Protein AF-A0A147DLH9-F1 (afdb_monomer)

pLDDT: mean 80.63, std 19.28, range [31.69, 98.19]

Secondary structure (DSSP, 8-state):
---------------------------------------PPP----SS----TTS-SS-SSPPP---GGGTT---TTS-SSTTPPP---SS---GGGSPPPPP--PPPPSSS-PSSEEETTEEE---S--TT-----------TTTTT-B-TTSPBP-TTS-EE--SSSPSSEEEEEE-TTT--EEEEEE--

InterPro domains:
  IPR009009 RlpA-like protein, double-psi beta-barrel domain [PF03330] (135-192)
  IPR036908 RlpA-like domain superfamily [G3DSA:2.40.40.10] (134-192)

Sequence (192 aa):
MNSIAGPKWLIPMALMLSLAACSSAPKKTAGSTGSGAIKGVKVEGKGPAYVATGCPSTSPYAPAKEDPSTRGDYTAGGLYKPGVKDTTPDDVPNVACIPEPLVTNEPRSAVGNRSPYEVLGKRYVVMDNPGDYVERGTASYYGNKFHGRLTSNKEVYDMYAFTAAHKTLPLPSFALVTNTDTGQSVVVRVND

Mean predicted aligned error: 12.07 Å

Organism: NCBI:txid465820

Solvent-accessible surface area (backbone atoms only — not comparable to full-atom values): 12733 Å² total; per-residue (Å²): 133,81,89,83,89,80,86,84,83,82,77,84,80,78,81,80,80,77,80,78,78,79,78,78,71,82,76,76,74,84,73,76,87,73,87,60,88,75,80,65,78,76,81,72,61,81,63,76,47,56,53,42,91,93,42,61,94,53,54,87,62,79,79,56,56,71,48,73,87,63,63,78,56,57,50,91,50,54,65,68,51,73,93,63,79,70,41,74,64,95,66,84,74,70,64,58,33,34,44,28,58,67,52,70,94,64,74,71,50,97,51,43,87,54,68,68,41,65,45,76,92,44,77,39,63,47,46,91,75,62,81,83,66,67,87,86,80,90,84,88,84,79,35,58,73,50,50,16,29,69,36,52,52,62,48,58,34,35,80,82,47,46,61,41,73,48,87,34,63,46,41,57,39,71,45,74,47,65,44,86,90,78,69,50,68,49,49,27,38,28,44,56

Structure (mmCIF, N/CA/C/O backbone):
data_AF-A0A147DLH9-F1
#
_entry.id   AF-A0A147DLH9-F1
#
loop_
_atom_site.group_PDB
_atom_site.id
_atom_site.type_symbol
_atom_site.label_atom_id
_atom_site.label_alt_id
_atom_site.label_comp_id
_atom_site.label_asym_id
_atom_site.label_entity_id
_atom_site.label_seq_id
_atom_site.pdbx_PDB_ins_code
_atom_site.Cartn_x
_atom_site.Cartn_y
_atom_site.Cartn_z
_atom_site.occupancy
_atom_site.B_iso_or_equiv
_atom_site.auth_seq_id
_atom_site.auth_comp_id
_atom_site.auth_asym_id
_atom_site.auth_atom_id
_atom_site.pdbx_PDB_model_num
ATOM 1 N N . MET A 1 1 ? -11.676 -93.368 9.302 1.00 38.97 1 MET A N 1
ATOM 2 C CA . MET A 1 1 ? -10.260 -93.160 9.667 1.00 38.97 1 MET A CA 1
ATOM 3 C C . MET A 1 1 ? -9.853 -91.787 9.155 1.00 38.97 1 MET A C 1
ATOM 5 O O . MET A 1 1 ? -10.005 -91.559 7.968 1.00 38.97 1 MET A O 1
ATOM 9 N N . ASN A 1 2 ? -9.465 -90.910 10.088 1.00 38.78 2 ASN A N 1
ATO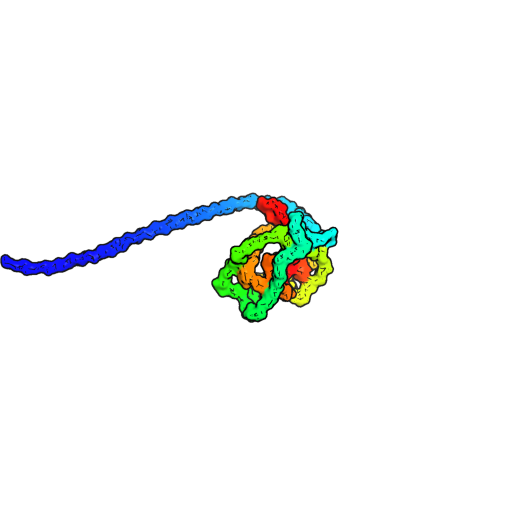M 10 C CA . ASN A 1 2 ? -8.633 -89.695 9.989 1.00 38.78 2 ASN A CA 1
ATOM 11 C C . ASN A 1 2 ? -8.949 -88.719 8.830 1.00 38.78 2 ASN A C 1
ATOM 13 O O . ASN A 1 2 ? -8.707 -89.022 7.674 1.00 38.78 2 ASN A O 1
ATOM 17 N N . SER A 1 3 ? -9.601 -87.574 9.066 1.00 46.88 3 SER A N 1
ATOM 18 C CA . SER A 1 3 ? -9.061 -86.345 9.688 1.00 46.88 3 SER A CA 1
ATOM 19 C C . SER A 1 3 ? -7.810 -85.822 8.976 1.00 46.88 3 SER A C 1
ATOM 21 O O . SER A 1 3 ? -6.798 -86.510 8.996 1.00 46.88 3 SER A O 1
ATOM 23 N N . ILE A 1 4 ? -7.894 -84.622 8.382 1.00 51.44 4 ILE A N 1
ATOM 24 C CA . ILE A 1 4 ? -6.939 -83.503 8.523 1.00 51.44 4 ILE A CA 1
ATOM 25 C C . ILE A 1 4 ? -7.537 -82.259 7.841 1.00 51.44 4 ILE A C 1
ATOM 27 O O . ILE A 1 4 ? -7.990 -82.286 6.699 1.00 51.44 4 ILE A O 1
ATOM 31 N N . ALA A 1 5 ? -7.561 -81.179 8.617 1.00 51.38 5 ALA A N 1
ATOM 32 C CA . ALA A 1 5 ? -8.048 -79.851 8.291 1.00 51.38 5 ALA A CA 1
ATOM 33 C C . ALA A 1 5 ? -7.048 -79.043 7.444 1.00 51.38 5 ALA A C 1
ATOM 35 O O . ALA A 1 5 ? -5.838 -79.226 7.558 1.00 51.38 5 ALA A O 1
ATOM 36 N N . GLY A 1 6 ? -7.565 -78.085 6.667 1.00 44.81 6 GLY A N 1
ATOM 37 C CA . GLY A 1 6 ? -6.804 -77.003 6.037 1.00 44.81 6 GLY A CA 1
ATOM 38 C C . GLY A 1 6 ? -7.435 -75.637 6.372 1.00 44.81 6 GLY A C 1
ATOM 39 O O . GLY A 1 6 ? -8.665 -75.542 6.402 1.00 44.81 6 GLY A O 1
ATOM 40 N N . PRO A 1 7 ? -6.640 -74.597 6.684 1.00 54.75 7 PRO A N 1
ATOM 41 C CA . PRO A 1 7 ? -7.108 -73.373 7.340 1.00 54.75 7 PRO A CA 1
ATOM 42 C C . PRO A 1 7 ? -7.846 -72.401 6.407 1.00 54.75 7 PRO A C 1
ATOM 44 O O . PRO A 1 7 ? -7.412 -72.116 5.293 1.00 54.75 7 PRO A O 1
ATOM 47 N N . LYS A 1 8 ? -8.954 -71.839 6.908 1.00 49.47 8 LYS A N 1
ATOM 48 C CA . LYS A 1 8 ? -9.704 -70.743 6.281 1.00 49.47 8 LYS A CA 1
ATOM 49 C C . LYS A 1 8 ? -8.950 -69.426 6.475 1.00 49.47 8 LYS A C 1
ATOM 51 O O . LYS A 1 8 ? -8.777 -68.968 7.601 1.00 49.47 8 LYS A O 1
ATOM 56 N N . TRP A 1 9 ? -8.525 -68.824 5.372 1.00 45.09 9 TRP A N 1
ATOM 57 C CA . TRP A 1 9 ? -7.923 -67.496 5.335 1.00 45.09 9 TRP A CA 1
ATOM 58 C C . TRP A 1 9 ? -9.023 -66.443 5.550 1.00 45.09 9 TRP A C 1
ATOM 60 O O . TRP A 1 9 ? -9.942 -66.323 4.741 1.00 45.09 9 TRP A O 1
ATOM 70 N N . LEU A 1 10 ? -8.969 -65.722 6.670 1.00 49.12 10 LEU A N 1
ATOM 71 C CA . LEU A 1 10 ? -9.816 -64.560 6.934 1.00 49.12 10 LEU A CA 1
ATOM 72 C C . LEU A 1 10 ? -9.158 -63.335 6.293 1.00 49.12 10 LEU A C 1
ATOM 74 O O . LEU A 1 10 ? -8.106 -62.888 6.741 1.00 49.12 10 LEU A O 1
ATOM 78 N N . ILE A 1 11 ? -9.781 -62.800 5.245 1.00 53.41 11 ILE A N 1
ATOM 79 C CA . ILE A 1 11 ? -9.445 -61.494 4.670 1.00 53.41 11 ILE A CA 1
ATOM 80 C C . ILE A 1 11 ? -10.207 -60.439 5.488 1.00 53.41 11 ILE A C 1
ATOM 82 O O . ILE A 1 11 ? -11.440 -60.461 5.469 1.00 53.41 11 ILE A O 1
ATOM 86 N N . PRO A 1 12 ? -9.547 -59.509 6.201 1.00 47.75 12 PRO A N 1
ATOM 87 C CA . PRO A 1 12 ? -10.244 -58.370 6.774 1.00 47.75 12 PRO A CA 1
ATOM 88 C C . PRO A 1 12 ? -10.531 -57.375 5.645 1.00 47.75 12 PRO A C 1
ATOM 90 O O . PRO A 1 12 ? -9.639 -56.688 5.150 1.00 47.75 12 PRO A O 1
ATOM 93 N N . MET A 1 13 ? -11.788 -57.318 5.207 1.00 53.62 13 MET A N 1
ATOM 94 C CA . MET A 1 13 ? -12.261 -56.275 4.305 1.00 53.62 13 MET A CA 1
ATOM 95 C C . MET A 1 13 ? -12.296 -54.961 5.092 1.00 53.62 13 MET A C 1
ATOM 97 O O . MET A 1 13 ? -13.158 -54.746 5.943 1.00 53.62 13 MET A O 1
ATOM 101 N N . ALA A 1 14 ? -11.296 -54.115 4.851 1.00 52.53 14 ALA A N 1
ATOM 102 C CA . ALA A 1 14 ? -11.203 -52.779 5.409 1.00 52.53 14 ALA A CA 1
ATOM 103 C C . ALA A 1 14 ? -12.430 -51.957 4.989 1.00 52.53 14 ALA A C 1
ATOM 105 O O . ALA A 1 14 ? -12.668 -51.712 3.805 1.00 52.53 14 ALA A O 1
ATOM 106 N N . LEU A 1 15 ? -13.213 -51.546 5.983 1.00 50.44 15 LEU A N 1
ATOM 107 C CA . LEU A 1 15 ? -14.334 -50.630 5.847 1.00 50.44 15 LEU A CA 1
ATOM 108 C C . LEU A 1 15 ? -13.772 -49.240 5.500 1.00 50.44 15 LEU A C 1
ATOM 110 O O . LEU A 1 15 ? -13.381 -48.476 6.380 1.00 50.44 15 LEU A O 1
ATOM 114 N N . MET A 1 16 ? -13.682 -48.925 4.207 1.00 49.16 16 MET A N 1
ATOM 115 C CA . MET A 1 16 ? -13.403 -47.570 3.728 1.00 49.16 16 MET A CA 1
ATOM 116 C C . MET A 1 16 ? -14.597 -46.670 4.071 1.00 49.16 16 MET A C 1
ATOM 118 O O . MET A 1 16 ? -15.550 -46.561 3.302 1.00 49.16 16 MET A O 1
ATOM 122 N N . LEU A 1 17 ? -14.555 -46.029 5.244 1.00 53.16 17 LEU A N 1
ATOM 123 C CA . LEU A 1 17 ? -15.405 -44.881 5.552 1.00 53.16 17 LEU A CA 1
ATOM 124 C C . LEU A 1 17 ? -14.945 -43.703 4.681 1.00 53.16 17 LEU A C 1
ATOM 126 O O . LEU A 1 17 ? -14.041 -42.949 5.038 1.00 53.16 17 LEU A O 1
ATOM 130 N N . SER A 1 18 ? -15.570 -43.538 3.519 1.00 50.56 18 SER A N 1
ATOM 131 C CA . SER A 1 18 ? -15.474 -42.305 2.747 1.00 50.56 18 SER A CA 1
ATOM 132 C C . SER A 1 18 ? -16.259 -41.206 3.470 1.00 50.56 18 SER A C 1
ATOM 134 O O . SER A 1 18 ? -17.470 -41.071 3.282 1.00 50.56 18 SER A O 1
ATOM 136 N N . LEU A 1 19 ? -15.585 -40.413 4.308 1.00 51.91 19 LEU A N 1
ATOM 137 C CA . LEU A 1 19 ? -16.116 -39.122 4.747 1.00 51.91 19 LEU A CA 1
ATOM 138 C C . LEU A 1 19 ? -16.118 -38.174 3.539 1.00 51.91 19 LEU A C 1
ATOM 140 O O . LEU A 1 19 ? -15.119 -37.528 3.229 1.00 51.91 19 LEU A O 1
ATOM 144 N N . ALA A 1 20 ? -17.254 -38.092 2.850 1.00 50.09 20 ALA A N 1
ATOM 145 C CA . ALA A 1 20 ? -17.538 -36.996 1.937 1.00 50.09 20 ALA A CA 1
ATOM 146 C C . ALA A 1 20 ? -17.767 -35.725 2.772 1.00 50.09 20 ALA A C 1
ATOM 148 O O . ALA A 1 20 ? -18.870 -35.453 3.241 1.00 50.09 20 ALA A O 1
ATOM 149 N N . ALA A 1 21 ? -16.702 -34.957 2.998 1.00 42.88 21 ALA A N 1
ATOM 150 C CA . ALA A 1 21 ? -16.804 -33.614 3.545 1.00 42.88 21 ALA A CA 1
ATOM 151 C C . ALA A 1 21 ? -17.386 -32.686 2.467 1.00 42.88 21 ALA A C 1
ATOM 153 O O . ALA A 1 21 ? -16.669 -32.150 1.624 1.00 42.88 21 ALA A O 1
ATOM 154 N N . CYS A 1 22 ? -18.705 -32.494 2.477 1.00 44.69 22 CYS A N 1
ATOM 155 C CA . CYS A 1 22 ? -19.343 -31.413 1.735 1.00 44.69 22 CYS A CA 1
ATOM 156 C C . CYS A 1 22 ? -19.069 -30.084 2.455 1.00 44.69 22 CYS A C 1
ATOM 158 O O . CYS A 1 22 ? -19.909 -29.588 3.202 1.00 44.69 22 CYS A O 1
ATOM 160 N N . SER A 1 23 ? -17.895 -29.483 2.241 1.00 44.81 23 SER A N 1
ATOM 161 C CA . SER A 1 23 ? -17.691 -28.067 2.559 1.00 44.81 23 SER A CA 1
ATOM 162 C C . SER A 1 23 ? -18.338 -27.220 1.459 1.00 44.81 23 SER A C 1
ATOM 164 O O . SER A 1 23 ? -17.681 -26.775 0.515 1.00 44.81 23 SER A O 1
ATOM 166 N N . SER A 1 24 ? -19.649 -27.018 1.543 1.00 52.31 24 SER A N 1
ATOM 167 C CA . SER A 1 24 ? -20.343 -26.053 0.691 1.00 52.31 24 SER A CA 1
ATOM 168 C C . SER A 1 24 ? -20.036 -24.644 1.193 1.00 52.31 24 SER A C 1
ATOM 170 O O . SER A 1 24 ? -20.796 -24.070 1.968 1.00 52.31 24 SER A O 1
ATOM 172 N N . ALA A 1 25 ? -18.904 -24.078 0.772 1.00 54.81 25 ALA A N 1
ATOM 173 C CA . ALA A 1 25 ? -18.719 -22.634 0.839 1.00 54.81 25 ALA A CA 1
ATOM 174 C C . ALA A 1 25 ? -19.765 -21.987 -0.090 1.00 54.81 25 ALA A C 1
ATOM 176 O O . ALA A 1 25 ? -19.870 -22.403 -1.251 1.00 54.81 25 ALA A O 1
ATOM 177 N N . PRO A 1 26 ? -20.557 -21.002 0.367 1.00 45.47 26 PRO A N 1
ATOM 178 C CA . PRO A 1 26 ? -21.479 -20.311 -0.518 1.00 45.47 26 PRO A CA 1
ATOM 179 C C . PRO A 1 26 ? -20.666 -19.614 -1.612 1.00 45.47 26 PRO A C 1
ATOM 181 O O . PRO A 1 26 ? -19.834 -18.747 -1.336 1.00 45.47 26 PRO A O 1
ATOM 184 N N . LYS A 1 27 ? -20.882 -20.004 -2.874 1.00 42.84 27 LYS A N 1
ATOM 185 C CA . LYS A 1 27 ? -20.373 -19.243 -4.019 1.00 42.84 27 LYS A CA 1
ATOM 186 C C . LYS A 1 27 ? -20.977 -17.845 -3.930 1.00 42.84 27 LYS A C 1
ATOM 188 O O . LYS A 1 27 ? -22.193 -17.706 -4.049 1.00 42.84 27 LYS A O 1
ATOM 193 N N . LYS A 1 28 ? -20.130 -16.827 -3.734 1.00 41.75 28 LYS A N 1
ATOM 194 C CA . LYS A 1 28 ? -20.506 -15.417 -3.890 1.00 41.75 28 LYS A CA 1
ATOM 195 C C . LYS A 1 28 ? -21.131 -15.300 -5.282 1.00 41.75 28 LYS A C 1
ATOM 197 O O . LYS A 1 28 ? -20.452 -15.530 -6.283 1.00 41.75 28 LYS A O 1
ATOM 202 N N . THR A 1 29 ? -22.440 -15.062 -5.344 1.00 36.16 29 THR A N 1
ATOM 203 C CA . THR A 1 29 ? -23.139 -14.768 -6.595 1.00 36.16 29 THR A CA 1
ATOM 204 C C . THR A 1 29 ? -22.386 -13.635 -7.264 1.00 36.16 29 THR A C 1
ATOM 206 O O . THR A 1 29 ? -22.164 -12.599 -6.638 1.00 36.16 29 THR A O 1
ATOM 209 N N . ALA A 1 30 ? -21.937 -13.866 -8.498 1.00 44.22 30 ALA A N 1
ATOM 210 C CA . ALA A 1 30 ? -21.295 -12.852 -9.315 1.00 44.22 30 ALA A CA 1
ATOM 211 C C . ALA A 1 30 ? -22.261 -11.667 -9.432 1.00 44.22 30 ALA A C 1
ATOM 213 O O . ALA A 1 30 ? -23.244 -11.716 -10.169 1.00 44.22 30 ALA A O 1
ATOM 214 N N . GLY A 1 31 ? -22.023 -10.642 -8.617 1.00 35.31 31 GLY A N 1
ATOM 215 C CA . GLY A 1 31 ? -22.762 -9.398 -8.662 1.00 35.31 31 GLY A CA 1
ATOM 216 C C . GLY A 1 31 ? -22.526 -8.758 -10.019 1.00 35.31 31 GLY A C 1
ATOM 217 O O . GLY A 1 31 ? -21.380 -8.527 -10.399 1.00 35.31 31 GLY A O 1
ATOM 218 N N . SER A 1 32 ? -23.631 -8.552 -10.733 1.00 31.69 32 SER A N 1
ATOM 219 C CA . SER A 1 32 ? -23.820 -7.691 -11.899 1.00 31.69 32 SER A CA 1
ATOM 220 C C . SER A 1 32 ? -22.592 -6.863 -12.287 1.00 31.69 32 SER A C 1
ATOM 222 O O . SER A 1 32 ? -22.186 -5.936 -11.580 1.00 31.69 32 SER A O 1
ATOM 224 N N . THR A 1 33 ? -22.034 -7.174 -13.457 1.00 36.44 33 THR A N 1
ATOM 225 C CA . THR A 1 33 ? -21.086 -6.331 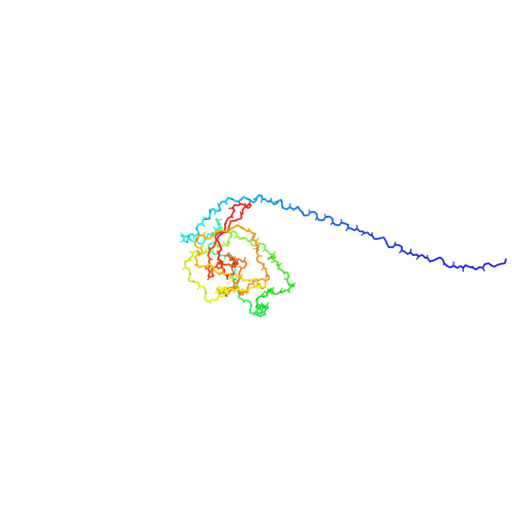-14.187 1.00 36.44 33 THR A CA 1
ATOM 226 C C . THR A 1 33 ? -21.811 -5.060 -14.638 1.00 36.44 33 THR A C 1
ATOM 228 O O . THR A 1 33 ? -2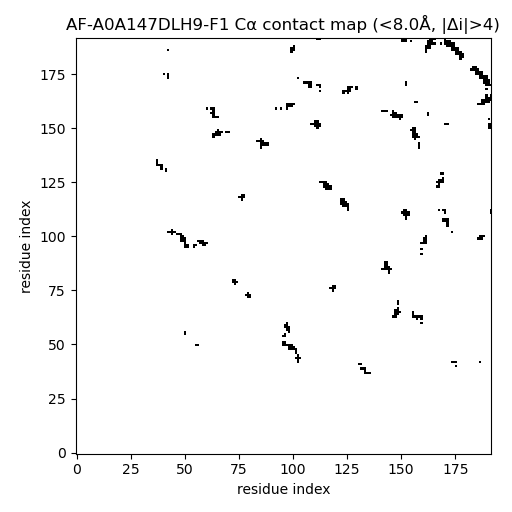2.165 -4.886 -15.801 1.00 36.44 33 THR A O 1
ATOM 231 N N . GLY A 1 34 ? -22.083 -4.165 -13.691 1.00 36.31 34 GLY A N 1
ATOM 232 C CA . GLY A 1 34 ? -22.578 -2.829 -13.964 1.00 36.31 34 GLY A CA 1
ATOM 233 C C . GLY A 1 34 ? -21.471 -2.025 -14.631 1.00 36.31 34 GLY A C 1
ATOM 234 O O . GLY A 1 34 ? -20.659 -1.404 -13.945 1.00 36.31 34 GLY A O 1
ATOM 235 N N . SER A 1 35 ? -21.456 -2.040 -15.964 1.00 40.19 35 SER A N 1
ATOM 236 C CA . SER A 1 35 ? -20.697 -1.137 -16.836 1.00 40.19 35 SER A CA 1
ATOM 237 C C . SER A 1 35 ? -21.280 0.286 -16.781 1.00 40.19 35 SER A C 1
ATOM 239 O O . SER A 1 35 ? -21.622 0.880 -17.800 1.00 40.19 35 SER A O 1
ATOM 241 N N . GLY A 1 36 ? -21.462 0.824 -15.575 1.00 46.16 36 GLY A N 1
ATOM 242 C CA . GLY A 1 36 ? -21.688 2.248 -15.362 1.00 46.16 36 GLY A CA 1
ATOM 243 C C . GLY A 1 36 ? -20.333 2.933 -15.254 1.00 46.16 36 GLY A C 1
ATOM 244 O O . GLY A 1 36 ? -19.445 2.411 -14.581 1.00 46.16 36 GLY A O 1
ATOM 245 N N . ALA A 1 37 ? -20.160 4.078 -15.916 1.00 51.59 37 ALA A N 1
ATOM 246 C CA . ALA A 1 37 ? -18.962 4.895 -15.763 1.00 51.59 37 ALA A CA 1
ATOM 247 C C . ALA A 1 37 ? -18.712 5.154 -14.268 1.00 51.59 37 ALA A C 1
ATOM 249 O O . ALA A 1 37 ? -19.526 5.790 -13.595 1.00 51.59 37 ALA A O 1
ATOM 250 N N . ILE A 1 38 ? -17.613 4.622 -13.732 1.00 60.28 38 ILE A N 1
ATOM 251 C CA . ILE A 1 38 ? -17.240 4.848 -12.339 1.00 60.28 38 ILE A CA 1
ATOM 252 C C . ILE A 1 38 ? -16.647 6.251 -12.283 1.00 60.28 38 ILE A C 1
ATOM 254 O O . ILE A 1 38 ? -15.522 6.473 -12.722 1.00 60.28 38 ILE A O 1
ATOM 258 N N . LYS A 1 39 ? -17.417 7.219 -11.780 1.00 63.41 39 LYS A N 1
ATOM 259 C CA . LYS A 1 39 ? -16.854 8.516 -11.400 1.00 63.41 39 LYS A CA 1
ATOM 260 C C . LYS A 1 39 ? -16.054 8.319 -10.119 1.00 63.41 39 LYS A C 1
ATOM 262 O O . LYS A 1 39 ? -16.635 8.070 -9.066 1.00 63.41 39 LYS A O 1
ATOM 267 N N . GLY A 1 40 ? -14.734 8.399 -10.228 1.00 62.47 40 GLY A N 1
ATOM 268 C CA . GLY A 1 40 ? -13.852 8.441 -9.069 1.00 62.47 40 GLY A CA 1
ATOM 269 C C . GLY A 1 40 ? -13.977 9.765 -8.327 1.00 62.47 40 GLY A C 1
ATOM 270 O O . GLY A 1 40 ? -14.343 10.791 -8.904 1.00 62.47 40 GLY A O 1
ATOM 271 N N . VAL A 1 41 ? -13.661 9.734 -7.037 1.00 70.12 41 VAL A N 1
ATOM 272 C CA . VAL A 1 41 ? -13.434 10.939 -6.241 1.00 70.12 41 VAL A CA 1
ATOM 273 C C . VAL A 1 41 ? -11.942 11.227 -6.290 1.00 70.12 41 VAL A C 1
ATOM 275 O O . VAL A 1 41 ? -11.133 10.353 -5.979 1.00 70.12 41 VAL A O 1
ATOM 278 N N . LYS A 1 42 ? -11.571 12.446 -6.685 1.00 70.12 42 LYS A N 1
ATOM 279 C CA . LYS A 1 42 ? -10.175 12.872 -6.627 1.00 70.12 42 LYS A CA 1
ATOM 280 C C . LYS A 1 42 ? -9.755 12.968 -5.165 1.00 70.12 42 LYS A C 1
ATOM 282 O O . LYS A 1 42 ? -10.394 13.664 -4.379 1.00 70.12 42 LYS A O 1
ATOM 287 N N . VAL A 1 43 ? -8.677 12.279 -4.812 1.00 68.38 43 VAL A N 1
ATOM 288 C CA . VAL A 1 43 ? -8.100 12.363 -3.471 1.00 68.38 43 VAL A CA 1
ATOM 289 C C . VAL A 1 43 ? -7.366 13.697 -3.355 1.00 68.38 43 VAL A C 1
ATOM 291 O O . VAL A 1 43 ? -6.271 13.860 -3.889 1.00 68.38 43 VAL A O 1
ATOM 294 N N . GLU A 1 44 ? -7.990 14.686 -2.717 1.00 66.81 44 GLU A N 1
ATOM 295 C CA . GLU A 1 44 ? -7.361 15.981 -2.444 1.00 66.81 44 GLU A CA 1
ATOM 296 C C . GLU A 1 44 ? -6.779 16.006 -1.027 1.00 66.81 44 GLU A C 1
ATOM 298 O O . GLU A 1 44 ? -7.481 15.770 -0.045 1.00 66.81 44 GLU A O 1
ATOM 303 N N . GLY A 1 45 ? -5.496 16.347 -0.906 1.00 57.28 45 GLY A N 1
ATOM 304 C CA . GLY A 1 45 ? -4.857 16.591 0.385 1.00 57.28 45 GLY A CA 1
ATOM 305 C C . GLY A 1 45 ? -5.247 17.949 0.947 1.00 57.28 45 GLY A C 1
ATOM 306 O O . GLY A 1 45 ? -4.620 18.954 0.621 1.00 57.28 45 GLY A O 1
ATOM 307 N N . LYS A 1 46 ? -6.303 18.003 1.764 1.00 44.62 46 LYS A N 1
ATOM 308 C CA . LYS A 1 46 ? -6.722 19.237 2.459 1.00 44.62 46 LYS A CA 1
ATOM 309 C C . LYS A 1 46 ? -7.085 19.032 3.933 1.00 44.62 46 LYS A C 1
ATOM 311 O O . LYS A 1 46 ? -7.831 19.831 4.491 1.00 44.62 46 LYS A O 1
ATOM 316 N N . GLY A 1 47 ? -6.564 17.996 4.587 1.00 51.12 47 GLY A N 1
ATOM 317 C CA . GLY A 1 47 ? -6.842 17.769 6.005 1.00 51.12 47 GLY A CA 1
ATOM 318 C C . GLY A 1 47 ? -5.871 16.800 6.673 1.00 51.12 47 GLY A C 1
ATOM 319 O O . GLY A 1 47 ? -5.155 16.089 5.968 1.00 51.12 47 GLY A O 1
ATOM 320 N N . PRO A 1 48 ? -5.817 16.793 8.019 1.00 52.47 48 PRO A N 1
ATOM 321 C CA . PRO A 1 48 ? -5.024 15.824 8.765 1.00 52.47 48 PRO A CA 1
ATOM 322 C C . PRO A 1 48 ? -5.464 14.396 8.424 1.00 52.47 48 PRO A C 1
ATOM 324 O O . PRO A 1 48 ? -6.614 14.177 8.045 1.00 52.47 48 PRO A O 1
ATOM 327 N N . ALA A 1 49 ? -4.538 13.450 8.587 1.00 66.94 49 ALA A N 1
ATOM 328 C CA . ALA A 1 49 ? -4.801 12.015 8.609 1.00 66.94 49 ALA A CA 1
ATOM 329 C C . ALA A 1 49 ? -6.158 11.708 9.267 1.00 66.94 49 ALA A C 1
ATOM 331 O O . ALA A 1 49 ? -6.353 12.031 10.443 1.00 66.94 49 ALA A O 1
ATOM 332 N N . TYR A 1 50 ? -7.105 11.138 8.517 1.00 81.38 50 TYR A N 1
ATOM 333 C CA . TYR A 1 50 ? -8.383 10.739 9.097 1.00 81.38 50 TYR A CA 1
ATOM 334 C C . TYR A 1 50 ? -8.147 9.626 10.122 1.00 81.38 50 TYR A C 1
ATOM 336 O O . TYR A 1 50 ? -7.402 8.682 9.872 1.00 81.38 50 TYR A O 1
ATOM 344 N N . VAL A 1 51 ? -8.792 9.745 11.279 1.00 83.25 51 VAL A N 1
ATOM 345 C CA . VAL A 1 51 ? -8.869 8.699 12.300 1.00 83.25 51 VAL A CA 1
ATOM 346 C C . VAL A 1 51 ? -10.276 8.726 12.899 1.00 83.25 51 VAL A C 1
ATOM 348 O O . VAL A 1 51 ? -10.912 9.787 12.947 1.00 83.25 51 VAL A O 1
ATOM 351 N N . ALA A 1 52 ? -10.796 7.576 13.333 1.00 83.6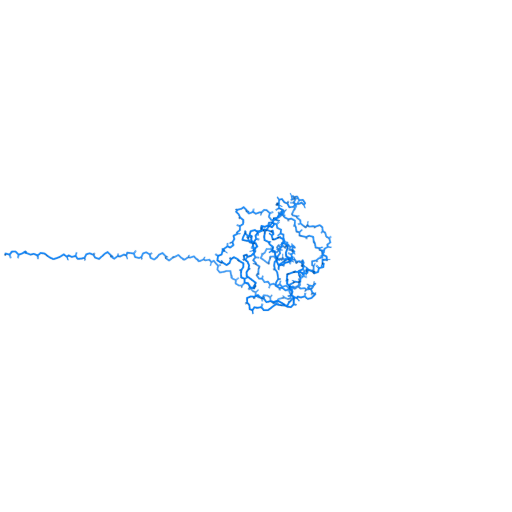9 52 ALA A N 1
ATOM 352 C CA . ALA A 1 52 ? -12.141 7.508 13.892 1.00 83.69 52 ALA A CA 1
ATOM 353 C C . ALA A 1 52 ? -12.279 8.323 15.194 1.00 83.69 52 ALA A C 1
ATOM 355 O O . ALA A 1 52 ? -11.337 8.493 15.972 1.00 83.69 52 ALA A O 1
ATOM 356 N N . THR A 1 53 ? -13.489 8.822 15.459 1.00 85.75 53 THR A N 1
ATOM 357 C CA . THR A 1 53 ? -13.796 9.575 16.682 1.00 85.75 53 THR A CA 1
ATOM 358 C C . THR A 1 53 ? -13.506 8.742 17.932 1.00 85.75 53 THR A C 1
ATOM 360 O O . THR A 1 53 ? -13.940 7.599 18.035 1.00 85.75 53 THR A O 1
ATOM 363 N N . GLY A 1 54 ? -12.801 9.332 18.902 1.00 87.81 54 GLY A N 1
ATOM 364 C CA . GLY A 1 54 ? -12.413 8.659 20.148 1.00 87.81 54 GLY A CA 1
ATOM 365 C C . GLY A 1 54 ? -11.074 7.919 20.081 1.00 87.81 54 GLY A C 1
ATOM 366 O O . GLY A 1 54 ? -10.610 7.429 21.108 1.00 87.81 54 GLY A O 1
ATOM 367 N N . CYS A 1 55 ? -10.428 7.876 18.915 1.00 89.81 55 CYS A N 1
ATOM 368 C CA . CYS A 1 55 ? -9.069 7.368 18.770 1.00 89.81 55 CYS A CA 1
ATOM 369 C C . CYS A 1 55 ? -8.017 8.464 19.032 1.00 89.81 55 CYS A C 1
ATOM 371 O O . CYS A 1 55 ? -8.295 9.653 18.840 1.00 89.81 55 CYS A O 1
ATOM 373 N N . PRO A 1 56 ? -6.796 8.085 19.457 1.00 86.56 56 PRO A N 1
ATOM 374 C CA . PRO A 1 56 ? -5.672 9.014 19.529 1.00 86.56 56 PRO A CA 1
ATOM 375 C C . PRO A 1 56 ? -5.322 9.573 18.143 1.00 86.56 56 PRO A C 1
ATOM 377 O O . PRO A 1 56 ? -5.534 8.924 17.122 1.00 86.56 56 PRO A O 1
ATOM 380 N N . SER A 1 57 ? -4.731 10.770 18.106 1.00 79.62 57 SER A N 1
ATOM 381 C CA . SER A 1 57 ? -4.229 11.375 16.861 1.00 79.62 57 SER A CA 1
ATOM 382 C C . SER A 1 57 ? -2.995 10.664 16.292 1.00 79.62 57 SER A C 1
ATOM 384 O O . SER A 1 57 ? -2.625 10.887 15.142 1.00 79.62 57 SER A O 1
ATOM 386 N N . THR A 1 58 ? -2.347 9.816 17.090 1.00 85.88 58 THR A N 1
ATOM 387 C CA . THR A 1 58 ? -1.211 8.978 16.700 1.00 85.88 58 THR A CA 1
ATOM 388 C C . THR A 1 58 ? -1.615 7.514 16.701 1.00 85.88 58 THR A C 1
ATOM 390 O O . THR A 1 58 ? -2.396 7.103 17.557 1.00 85.88 58 THR A O 1
ATOM 393 N N . SER A 1 59 ? -1.023 6.714 15.808 1.00 89.44 59 SER A N 1
ATOM 394 C CA . SER A 1 59 ? -1.254 5.266 15.796 1.00 89.44 59 SER A CA 1
ATOM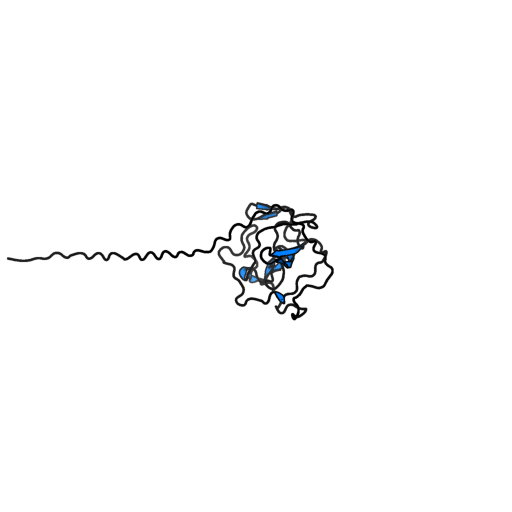 395 C C . SER A 1 59 ? -0.960 4.653 17.174 1.00 89.44 59 SER A C 1
ATOM 397 O O . SER A 1 59 ? 0.084 4.961 17.758 1.00 89.44 59 SER A O 1
ATOM 399 N N . PRO A 1 60 ? -1.839 3.783 17.703 1.00 90.94 60 PRO A N 1
ATOM 400 C CA . PRO A 1 60 ? -1.552 3.015 18.911 1.00 90.94 60 PRO A CA 1
ATOM 401 C C . PRO A 1 60 ? -0.543 1.883 18.653 1.00 90.94 60 PRO A C 1
ATOM 403 O O . PRO A 1 60 ? -0.056 1.269 19.600 1.00 90.94 60 PRO A O 1
ATOM 406 N N . TYR A 1 61 ? -0.227 1.602 17.385 1.00 91.69 61 TYR A N 1
ATOM 407 C CA . TYR A 1 61 ? 0.734 0.586 16.975 1.00 91.69 61 TYR A CA 1
ATOM 408 C C . TYR A 1 61 ? 2.105 1.216 16.749 1.00 91.69 61 TYR A C 1
ATOM 410 O O . TYR A 1 61 ? 2.231 2.254 16.095 1.00 91.69 61 TYR A O 1
ATOM 418 N N . ALA A 1 62 ? 3.141 0.576 17.290 1.00 92.81 62 ALA A N 1
ATOM 419 C CA . ALA A 1 62 ? 4.510 0.983 17.019 1.00 92.81 62 ALA A CA 1
ATOM 420 C C . ALA A 1 62 ? 4.814 0.793 15.522 1.00 92.81 62 ALA A C 1
ATOM 422 O O . ALA A 1 62 ? 4.486 -0.269 14.991 1.00 92.81 62 ALA A O 1
ATOM 423 N N . PRO A 1 63 ? 5.469 1.766 14.859 1.00 94.19 63 PRO A N 1
ATOM 424 C CA . PRO A 1 63 ? 5.855 1.613 13.465 1.00 94.19 63 PRO A CA 1
ATOM 425 C C . PRO A 1 63 ? 6.709 0.364 13.255 1.00 94.19 63 PRO A C 1
ATOM 427 O O . PRO A 1 63 ? 7.638 0.099 14.033 1.00 94.19 63 PRO A O 1
ATOM 430 N N . ALA A 1 64 ? 6.424 -0.366 12.180 1.00 95.56 64 ALA A N 1
ATOM 431 C CA . ALA A 1 64 ? 7.240 -1.493 11.763 1.00 95.56 64 ALA A CA 1
ATOM 432 C C . ALA A 1 64 ? 8.704 -1.070 11.592 1.00 95.56 64 ALA A C 1
ATOM 434 O O . ALA A 1 64 ? 9.023 -0.000 11.064 1.00 95.56 64 ALA A O 1
ATOM 435 N N . LYS A 1 65 ? 9.614 -1.947 12.011 1.00 96.88 65 LYS A N 1
ATOM 436 C CA . LYS A 1 65 ? 11.045 -1.802 11.748 1.00 96.88 65 LYS A CA 1
ATOM 437 C C . LYS A 1 65 ? 11.443 -2.788 10.674 1.00 96.88 65 LYS A C 1
ATOM 439 O O . LYS A 1 65 ? 10.890 -3.883 10.612 1.00 96.88 65 LYS A O 1
ATOM 444 N N . GLU A 1 66 ? 12.413 -2.397 9.855 1.00 95.44 66 GLU A N 1
ATOM 445 C CA . GLU A 1 66 ? 12.990 -3.343 8.914 1.00 95.44 66 GLU A CA 1
ATOM 446 C C . GLU A 1 66 ? 13.572 -4.533 9.688 1.00 95.44 66 GLU A C 1
ATOM 448 O O . GLU A 1 66 ? 14.332 -4.334 10.636 1.00 95.44 66 GLU A O 1
ATOM 453 N N . ASP A 1 67 ? 13.243 -5.751 9.266 1.00 90.56 67 ASP A N 1
ATOM 454 C CA . ASP A 1 67 ? 13.937 -6.967 9.669 1.00 90.56 67 ASP A CA 1
ATOM 455 C C . ASP A 1 67 ? 15.006 -7.301 8.610 1.00 90.56 67 ASP A C 1
ATOM 457 O O . ASP A 1 67 ? 14.679 -7.798 7.521 1.00 90.56 67 ASP A O 1
ATOM 461 N N . PRO A 1 68 ? 16.302 -7.054 8.889 1.00 89.88 68 PRO A N 1
ATOM 462 C CA . PRO A 1 68 ? 17.365 -7.279 7.917 1.00 89.88 68 PRO A CA 1
ATOM 463 C C . PRO A 1 68 ? 17.552 -8.752 7.547 1.00 89.88 68 PRO A C 1
ATOM 465 O O . PRO A 1 68 ? 18.097 -9.028 6.478 1.00 89.88 68 PRO A O 1
ATOM 468 N N . SER A 1 69 ? 17.098 -9.696 8.386 1.00 86.69 69 SER A N 1
ATOM 469 C CA . SER A 1 69 ? 17.195 -11.138 8.104 1.00 86.69 69 SER A CA 1
ATOM 470 C C . SER A 1 69 ? 16.369 -11.550 6.886 1.00 86.69 69 SER A C 1
ATOM 472 O O . SER A 1 69 ? 16.611 -12.577 6.264 1.00 86.69 69 SER A O 1
ATOM 474 N N . THR A 1 70 ? 15.413 -10.704 6.521 1.00 81.94 70 THR A N 1
ATOM 475 C CA . THR A 1 70 ? 14.479 -10.922 5.430 1.00 81.94 70 THR A CA 1
ATOM 476 C C . THR A 1 70 ? 15.069 -10.464 4.079 1.00 81.94 70 THR A C 1
ATOM 478 O O . THR A 1 70 ? 14.512 -10.724 3.002 1.00 81.94 70 THR A O 1
ATOM 481 N N . ARG A 1 71 ? 16.230 -9.794 4.084 1.00 84.69 71 ARG A N 1
ATOM 482 C CA . ARG A 1 71 ? 16.950 -9.415 2.860 1.00 84.69 71 ARG A CA 1
ATOM 483 C C . ARG A 1 71 ? 17.450 -10.671 2.137 1.00 84.69 71 ARG A C 1
ATOM 485 O O . ARG A 1 71 ? 18.068 -11.534 2.741 1.00 84.69 71 ARG A O 1
ATOM 492 N N . GLY A 1 72 ? 17.211 -10.758 0.826 1.00 75.81 72 GLY A N 1
ATOM 493 C CA . GLY A 1 72 ? 17.666 -11.882 -0.011 1.00 75.81 72 GLY A CA 1
ATOM 494 C C . GLY A 1 72 ? 16.640 -12.999 -0.236 1.00 75.81 72 GLY A C 1
ATOM 495 O O . GLY A 1 72 ? 16.770 -13.746 -1.198 1.00 75.81 72 GLY A O 1
ATOM 496 N N . ASP A 1 73 ? 15.549 -13.040 0.532 1.00 71.88 73 ASP A N 1
ATOM 497 C CA . ASP A 1 73 ? 14.423 -13.975 0.337 1.00 71.88 73 ASP A CA 1
ATOM 498 C C . ASP A 1 73 ? 13.535 -13.656 -0.897 1.00 71.88 73 ASP A C 1
ATOM 500 O O . ASP A 1 73 ? 12.388 -14.106 -1.015 1.00 7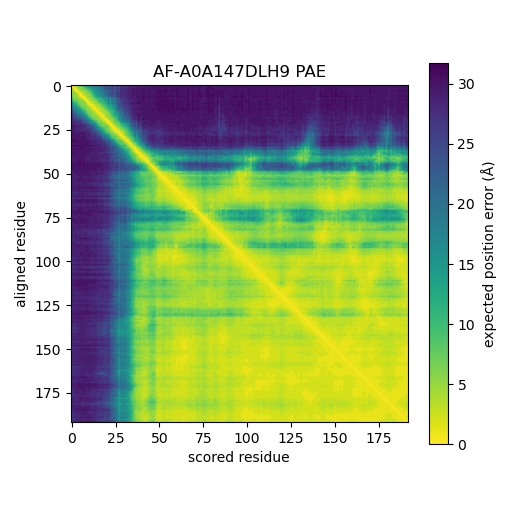1.88 73 ASP A O 1
ATOM 504 N N . TYR A 1 74 ? 14.044 -12.827 -1.808 1.00 72.69 74 TYR A N 1
ATOM 505 C CA . TYR A 1 74 ? 13.381 -12.380 -3.025 1.00 72.69 74 TYR A CA 1
ATOM 506 C C . TYR A 1 74 ? 14.236 -12.744 -4.235 1.00 72.69 74 TYR A C 1
ATOM 508 O O . TYR A 1 74 ? 15.400 -12.359 -4.334 1.00 72.69 74 TYR A O 1
ATOM 516 N N . THR A 1 75 ? 13.634 -13.455 -5.183 1.00 73.00 75 THR A N 1
ATOM 517 C CA . THR A 1 75 ? 14.194 -13.617 -6.527 1.00 73.00 75 THR A CA 1
ATOM 518 C C . THR A 1 75 ? 13.616 -12.528 -7.418 1.00 73.00 75 THR A C 1
ATOM 520 O O . THR A 1 75 ? 12.401 -12.344 -7.435 1.00 73.00 75 THR A O 1
ATOM 523 N N . ALA A 1 76 ? 14.463 -11.816 -8.166 1.00 69.81 76 ALA A N 1
ATOM 524 C CA . ALA A 1 76 ? 14.009 -10.785 -9.095 1.00 69.81 76 ALA A CA 1
ATOM 525 C C . ALA A 1 76 ? 12.945 -11.339 -10.059 1.00 69.81 76 ALA A C 1
ATOM 527 O O . ALA A 1 76 ? 13.190 -12.312 -10.768 1.00 69.81 76 ALA A O 1
ATOM 528 N N . GLY A 1 77 ? 11.755 -10.731 -10.048 1.00 69.62 77 GLY A N 1
ATOM 529 C CA . GLY A 1 77 ? 10.617 -11.155 -10.866 1.00 69.62 77 GLY A CA 1
ATOM 530 C C . GLY A 1 77 ? 9.879 -12.396 -10.352 1.00 69.62 77 GLY A C 1
ATOM 531 O O . GLY A 1 77 ? 8.989 -12.874 -11.051 1.00 69.62 77 GLY A O 1
ATOM 532 N N . GLY A 1 78 ? 10.230 -12.909 -9.168 1.00 75.19 78 GLY A N 1
ATOM 533 C CA . GLY A 1 78 ? 9.652 -14.093 -8.535 1.00 75.19 78 GLY A CA 1
ATOM 534 C C . GLY A 1 78 ? 8.762 -13.785 -7.326 1.00 75.19 78 GLY A C 1
ATOM 535 O O . GLY A 1 78 ? 8.612 -12.642 -6.897 1.00 75.19 78 GLY A O 1
ATOM 536 N N . LEU A 1 79 ? 8.164 -14.838 -6.760 1.00 82.12 79 LEU A N 1
ATOM 537 C CA . LEU A 1 79 ? 7.384 -14.741 -5.525 1.00 82.12 79 LEU A CA 1
ATOM 538 C C . LEU A 1 79 ? 8.306 -14.602 -4.313 1.00 82.12 79 LEU A C 1
ATOM 540 O O . LEU A 1 79 ? 9.322 -15.285 -4.204 1.00 82.12 79 LEU A O 1
ATOM 544 N N . TYR A 1 80 ? 7.899 -13.773 -3.360 1.00 83.12 80 TYR A N 1
ATOM 545 C CA . TYR A 1 80 ? 8.562 -13.680 -2.068 1.00 83.12 80 TYR A CA 1
ATOM 546 C C . TYR A 1 80 ? 8.260 -14.908 -1.186 1.00 83.12 80 TYR A C 1
ATOM 548 O O . TYR A 1 80 ? 7.091 -15.297 -1.059 1.00 83.12 80 TYR A O 1
ATOM 556 N N . LYS A 1 81 ? 9.295 -15.501 -0.560 1.00 84.88 81 LYS A N 1
ATOM 557 C CA . LYS A 1 81 ? 9.216 -16.728 0.270 1.00 84.88 81 LYS A CA 1
ATOM 558 C C . LYS A 1 81 ? 8.226 -17.751 -0.311 1.00 84.88 81 LYS A C 1
ATOM 560 O O . LYS A 1 81 ? 7.144 -17.961 0.260 1.00 84.88 81 LYS A O 1
ATOM 565 N N . PRO A 1 82 ? 8.521 -18.325 -1.489 1.00 82.44 82 PRO A N 1
ATOM 566 C CA . PRO A 1 82 ? 7.635 -19.304 -2.104 1.00 82.44 82 PRO A CA 1
ATOM 567 C C . PRO A 1 82 ? 7.426 -20.491 -1.151 1.00 82.44 82 PRO A C 1
ATOM 569 O O . PRO A 1 82 ? 8.346 -20.910 -0.457 1.00 82.44 82 PRO A O 1
ATOM 572 N N . GLY A 1 83 ? 6.194 -20.998 -1.071 1.00 86.00 83 GLY A N 1
ATOM 573 C CA . GLY A 1 83 ? 5.823 -22.093 -0.162 1.00 86.00 83 GLY A CA 1
ATOM 574 C C . GLY A 1 83 ? 5.466 -21.672 1.270 1.00 86.00 83 GLY A C 1
ATOM 575 O O . GLY A 1 83 ? 4.810 -22.436 1.971 1.00 86.00 83 GLY A O 1
ATOM 576 N N . VAL A 1 84 ? 5.801 -20.449 1.697 1.00 89.44 84 VAL A N 1
ATOM 577 C CA . VAL A 1 84 ? 5.357 -19.912 2.994 1.00 89.44 84 VAL A CA 1
ATOM 578 C C . VAL A 1 84 ? 4.002 -19.229 2.824 1.00 89.44 84 VAL A C 1
ATOM 580 O O . VAL A 1 84 ? 3.873 -18.284 2.036 1.00 89.44 84 VAL A O 1
ATOM 583 N N . LYS A 1 85 ? 2.989 -19.703 3.553 1.00 91.50 85 LYS A N 1
ATOM 584 C CA . LYS A 1 85 ? 1.644 -19.114 3.561 1.00 91.50 85 LYS A CA 1
ATOM 585 C C . LYS A 1 85 ? 1.642 -17.799 4.349 1.00 91.50 85 LYS A C 1
ATOM 587 O O . LYS A 1 85 ? 2.306 -17.700 5.374 1.00 91.50 85 LYS A O 1
ATOM 592 N N . ASP A 1 86 ? 0.894 -16.811 3.865 1.00 93.69 86 ASP A N 1
ATOM 593 C CA . ASP A 1 86 ? 0.647 -15.569 4.601 1.00 93.69 86 ASP A CA 1
ATOM 594 C C . ASP A 1 86 ? -0.470 -15.740 5.646 1.00 93.69 86 ASP A C 1
ATOM 596 O O . ASP A 1 86 ? -1.353 -16.592 5.486 1.00 93.69 86 ASP A O 1
ATOM 600 N N . THR A 1 87 ? -0.428 -14.952 6.718 1.00 93.12 87 THR A N 1
ATOM 601 C CA . THR A 1 87 ? -1.356 -15.049 7.852 1.00 93.12 87 THR A CA 1
ATOM 602 C C . THR A 1 87 ? -1.750 -13.677 8.377 1.00 93.12 87 THR A C 1
ATOM 604 O O . THR A 1 87 ? -0.967 -12.732 8.342 1.00 93.12 87 THR A O 1
ATOM 607 N N . THR A 1 88 ? -2.970 -13.568 8.896 1.00 89.94 88 THR A N 1
ATOM 608 C CA . THR A 1 88 ? -3.374 -12.414 9.704 1.00 89.94 88 THR A CA 1
ATOM 609 C C . THR A 1 88 ? -2.565 -12.358 10.999 1.00 89.94 88 THR A C 1
ATOM 611 O O . THR A 1 88 ? -2.088 -13.407 11.441 1.00 89.94 88 THR A O 1
ATOM 614 N N . PRO A 1 89 ? -2.457 -11.180 11.634 1.00 87.25 89 PRO A N 1
ATOM 615 C CA . PRO A 1 89 ? -1.942 -11.064 12.998 1.00 87.25 89 PRO A CA 1
ATOM 616 C C . PRO A 1 89 ? -2.705 -11.976 13.960 1.00 87.25 89 PRO A C 1
ATOM 618 O O . PRO A 1 89 ? -3.883 -12.264 13.724 1.00 87.25 89 PRO A O 1
ATOM 621 N N . ASP A 1 90 ? -2.038 -12.402 15.033 1.00 87.81 90 ASP A N 1
ATOM 622 C CA . ASP A 1 90 ? -2.668 -13.214 16.081 1.00 87.81 90 ASP A CA 1
ATOM 623 C C . ASP A 1 90 ? -3.788 -12.427 16.784 1.00 87.81 90 ASP A C 1
ATOM 625 O O . ASP A 1 90 ? -4.859 -12.970 17.053 1.00 87.81 90 ASP A O 1
ATOM 629 N N . ASP A 1 91 ? -3.574 -11.122 16.976 1.00 85.81 91 ASP A N 1
ATOM 630 C CA . ASP A 1 91 ? -4.552 -10.184 17.520 1.00 85.81 91 ASP A CA 1
ATOM 631 C C . ASP A 1 91 ? -5.069 -9.242 16.429 1.00 85.81 91 ASP A C 1
ATOM 633 O O . ASP A 1 91 ? -4.299 -8.545 15.766 1.00 85.81 91 ASP A O 1
ATOM 637 N N . VAL A 1 92 ? -6.392 -9.178 16.250 1.00 82.19 92 VAL A N 1
ATOM 638 C CA . VAL A 1 92 ? -7.001 -8.287 15.252 1.00 82.19 92 VAL A CA 1
ATOM 639 C C . VAL A 1 92 ? -6.825 -6.828 15.691 1.00 82.19 92 VAL A C 1
ATOM 641 O O . VAL A 1 92 ? -7.358 -6.444 16.737 1.00 82.19 92 VAL A O 1
ATOM 644 N N . PRO A 1 93 ? -6.125 -5.983 14.910 1.00 84.56 93 PRO A N 1
ATOM 645 C CA . PRO A 1 93 ? -5.947 -4.589 15.274 1.00 84.56 93 PRO A CA 1
ATOM 646 C C . PRO A 1 93 ? -7.269 -3.818 15.202 1.00 84.56 93 PRO A C 1
ATOM 648 O O . PRO A 1 93 ? -8.125 -4.070 14.351 1.00 84.56 93 PRO A O 1
ATOM 651 N N . ASN A 1 94 ? -7.407 -2.804 16.052 1.00 89.00 94 ASN A N 1
ATOM 652 C CA . ASN A 1 94 ? -8.422 -1.776 15.904 1.00 89.00 94 ASN A CA 1
ATOM 653 C C . ASN A 1 94 ? -8.017 -0.829 14.766 1.00 89.00 94 ASN A C 1
ATOM 655 O O . ASN A 1 94 ? -7.458 0.248 14.986 1.00 89.00 94 ASN A O 1
ATOM 659 N N . VAL A 1 95 ? -8.316 -1.255 13.539 1.00 87.88 95 VAL A N 1
ATOM 660 C CA . VAL A 1 95 ? -7.990 -0.529 12.304 1.00 87.88 95 VAL A CA 1
ATOM 661 C C . VAL A 1 95 ? -8.589 0.881 12.288 1.00 87.88 95 VAL A C 1
ATOM 663 O O . VAL A 1 95 ? -7.987 1.788 11.727 1.00 87.88 95 VAL A O 1
ATOM 666 N N . ALA A 1 96 ? -9.725 1.103 12.957 1.00 88.81 96 ALA A N 1
ATOM 667 C CA . ALA A 1 96 ? -10.368 2.417 13.024 1.00 88.81 96 ALA A CA 1
ATOM 668 C C . ALA A 1 96 ? -9.526 3.475 13.766 1.00 88.81 96 ALA A C 1
ATOM 670 O O . ALA A 1 96 ? -9.712 4.671 13.544 1.00 88.81 96 ALA A O 1
ATOM 671 N N . CYS A 1 97 ? -8.601 3.042 14.630 1.00 91.06 97 CYS A N 1
ATOM 672 C CA . CYS A 1 97 ? -7.675 3.924 15.340 1.00 91.06 97 CYS A CA 1
ATOM 673 C C . CYS A 1 97 ? -6.300 4.047 14.679 1.00 91.06 97 CYS A C 1
ATOM 675 O O . CYS A 1 97 ? -5.410 4.680 15.246 1.00 91.06 97 CYS A O 1
ATOM 677 N N . ILE A 1 98 ? -6.111 3.467 13.494 1.00 91.50 98 ILE A N 1
ATOM 678 C CA . ILE A 1 98 ? -4.933 3.735 12.675 1.00 91.50 98 ILE A CA 1
ATOM 679 C C . ILE A 1 98 ? -5.203 5.035 11.901 1.00 91.50 98 ILE A C 1
ATOM 681 O O . ILE A 1 98 ? -6.252 5.147 11.270 1.00 91.50 98 ILE A O 1
ATOM 685 N N . PRO A 1 99 ? -4.306 6.032 11.941 1.00 92.12 99 PRO A N 1
ATOM 686 C CA . PRO A 1 99 ? -4.455 7.233 11.130 1.00 92.12 99 PRO A CA 1
ATOM 687 C C . PRO A 1 99 ? -4.209 6.927 9.643 1.00 92.12 99 PRO A C 1
ATOM 689 O O . PRO A 1 99 ? -3.203 6.312 9.283 1.00 92.12 99 PRO A O 1
ATOM 692 N N . GLU A 1 100 ? -5.107 7.386 8.770 1.00 92.81 100 GLU A N 1
ATOM 693 C CA . GLU A 1 100 ? -4.910 7.407 7.314 1.00 92.81 100 GLU A CA 1
ATOM 694 C C . GLU A 1 100 ? -3.693 8.265 6.927 1.00 92.81 100 GLU A C 1
ATOM 696 O O . GLU A 1 100 ? -3.309 9.171 7.666 1.00 92.81 100 GLU A O 1
ATOM 701 N N . PRO A 1 101 ? -3.041 8.033 5.779 1.00 92.38 101 PRO A N 1
ATOM 702 C CA . PRO A 1 101 ? -1.859 8.793 5.433 1.00 92.38 101 PRO A CA 1
ATOM 703 C C . PRO A 1 101 ? -2.252 10.209 4.992 1.00 92.38 101 PRO A C 1
ATOM 705 O O . PRO A 1 101 ? -3.274 10.425 4.337 1.00 92.38 101 PRO A O 1
ATOM 708 N N . LEU A 1 102 ? -1.408 11.190 5.315 1.00 90.31 102 LEU A N 1
ATOM 709 C CA . LEU A 1 102 ? -1.579 12.544 4.800 1.00 90.31 102 LEU A CA 1
ATOM 710 C C . LEU A 1 102 ? -1.327 12.549 3.289 1.00 90.31 102 LEU A C 1
ATOM 712 O O . LEU A 1 102 ? -0.255 12.154 2.837 1.00 90.31 102 LEU A O 1
ATOM 716 N N . VAL A 1 103 ? -2.297 13.035 2.519 1.00 90.88 103 VAL A N 1
ATOM 717 C CA . VAL A 1 103 ? -2.184 13.125 1.060 1.00 90.88 103 VAL A CA 1
ATOM 718 C C . VAL A 1 103 ? -1.344 14.340 0.690 1.00 90.88 103 VAL A C 1
ATOM 720 O O . VAL A 1 103 ? -1.715 15.483 0.958 1.00 90.88 103 VAL A O 1
ATOM 723 N N . THR A 1 104 ? -0.218 14.088 0.039 1.00 89.69 104 THR A N 1
ATOM 724 C CA . THR A 1 104 ? 0.789 15.087 -0.331 1.00 89.69 104 THR A CA 1
ATOM 725 C C . THR A 1 104 ? 1.199 14.902 -1.791 1.00 89.69 104 THR A C 1
ATOM 727 O O . THR A 1 104 ? 1.126 13.809 -2.352 1.00 89.69 104 THR A O 1
ATOM 730 N N . ASN A 1 105 ? 1.631 15.985 -2.444 1.00 90.00 105 ASN A N 1
ATOM 731 C CA . ASN A 1 105 ? 2.222 15.897 -3.779 1.00 90.00 105 ASN A CA 1
ATOM 732 C C . ASN A 1 105 ? 3.719 15.589 -3.651 1.00 90.00 105 ASN A C 1
ATOM 734 O O . ASN A 1 105 ? 4.548 16.500 -3.617 1.00 90.00 105 ASN A O 1
ATOM 738 N N . GLU A 1 106 ? 4.045 14.309 -3.505 1.00 92.38 106 GLU A N 1
ATOM 739 C CA . GLU A 1 106 ? 5.421 13.836 -3.369 1.00 92.38 106 GLU A CA 1
ATOM 740 C C . GLU A 1 106 ? 6.084 13.582 -4.732 1.00 92.38 106 GLU A C 1
ATOM 742 O O . GLU A 1 106 ? 5.415 13.189 -5.693 1.00 92.38 106 GLU A O 1
ATOM 747 N N . PRO A 1 107 ? 7.411 13.781 -4.847 1.00 95.00 107 PRO A N 1
ATOM 748 C CA . PRO A 1 107 ? 8.137 13.396 -6.049 1.00 95.00 107 PRO A CA 1
ATOM 749 C C . PRO A 1 107 ? 8.080 11.878 -6.254 1.00 95.00 107 PRO A C 1
ATOM 751 O O . PRO A 1 107 ? 8.078 11.108 -5.292 1.00 95.00 107 PRO A O 1
ATOM 754 N N . ARG A 1 108 ? 8.114 11.438 -7.520 1.00 95.31 108 ARG A N 1
ATOM 755 C CA . ARG A 1 108 ? 8.232 10.009 -7.840 1.00 95.31 108 ARG A CA 1
ATOM 756 C C . ARG A 1 108 ? 9.493 9.427 -7.194 1.00 95.31 108 ARG A C 1
ATOM 758 O O . ARG A 1 108 ? 10.573 10.015 -7.265 1.00 95.31 108 ARG A O 1
ATOM 765 N N . SER A 1 109 ? 9.353 8.244 -6.615 1.00 96.19 109 SER A N 1
ATOM 766 C CA . SER A 1 109 ? 10.437 7.470 -6.031 1.00 96.19 109 SER A CA 1
ATOM 767 C C . SER A 1 109 ? 11.515 7.157 -7.071 1.00 96.19 109 SER A C 1
ATOM 769 O O . SER A 1 109 ? 11.229 6.778 -8.207 1.00 96.19 109 SER A O 1
ATOM 771 N N . ALA A 1 110 ? 12.782 7.247 -6.660 1.00 95.00 110 ALA A N 1
ATOM 772 C CA . ALA A 1 110 ? 13.928 6.862 -7.487 1.00 95.00 110 ALA A CA 1
ATOM 773 C C . ALA A 1 110 ? 14.062 5.330 -7.674 1.00 95.00 110 ALA A C 1
ATOM 775 O O . ALA A 1 110 ? 14.839 4.850 -8.511 1.00 95.00 110 ALA A O 1
ATOM 776 N N . VAL A 1 111 ? 13.336 4.551 -6.865 1.00 94.06 111 VAL A N 1
ATOM 777 C CA . VAL A 1 111 ? 13.368 3.082 -6.808 1.00 94.06 111 VAL A CA 1
ATOM 778 C C . VAL A 1 111 ? 11.952 2.500 -6.758 1.00 94.06 111 VAL A C 1
ATOM 780 O O . VAL A 1 111 ? 11.003 3.188 -6.390 1.00 94.06 111 VAL A O 1
ATOM 783 N N . GLY A 1 112 ? 11.816 1.227 -7.122 1.00 91.81 112 GLY A N 1
ATOM 784 C CA . GLY A 1 112 ? 10.530 0.541 -7.234 1.00 91.81 112 GLY A CA 1
ATOM 785 C C . GLY A 1 112 ? 10.146 0.314 -8.685 1.00 91.81 112 GLY A C 1
ATOM 786 O O . GLY A 1 112 ? 10.958 -0.201 -9.461 1.00 91.81 112 GLY A O 1
ATOM 787 N N . ASN A 1 113 ? 8.926 0.688 -9.064 1.00 92.62 113 ASN A N 1
ATOM 788 C CA . ASN A 1 113 ? 8.386 0.407 -10.390 1.00 92.62 113 ASN A CA 1
ATOM 789 C C . ASN A 1 113 ? 8.952 1.346 -11.474 1.00 92.62 113 ASN A C 1
ATOM 791 O O . ASN A 1 113 ? 8.370 2.352 -11.870 1.00 92.62 113 ASN A O 1
ATOM 795 N N . ARG A 1 114 ? 10.121 0.999 -12.017 1.00 91.12 114 ARG A N 1
ATOM 796 C CA . ARG A 1 114 ? 10.649 1.670 -13.215 1.00 91.12 114 ARG A CA 1
ATOM 797 C C . ARG A 1 114 ? 9.779 1.323 -14.421 1.00 91.12 114 ARG A C 1
ATOM 799 O O . ARG A 1 114 ? 9.498 0.158 -14.658 1.00 91.12 114 ARG A O 1
ATOM 806 N N . SER A 1 115 ? 9.356 2.320 -15.191 1.00 93.00 115 SER A N 1
ATOM 807 C CA . SER A 1 115 ? 8.567 2.079 -16.401 1.00 93.00 115 SER A CA 1
ATOM 808 C C . SER A 1 115 ? 9.479 1.791 -17.595 1.00 93.00 115 SER A C 1
ATOM 810 O O . SER A 1 115 ? 10.416 2.559 -17.820 1.00 93.00 115 SER A O 1
ATOM 812 N N . PRO A 1 116 ? 9.205 0.763 -18.411 1.00 95.25 116 PRO A N 1
ATOM 813 C CA . PRO A 1 116 ? 8.358 -0.395 -18.126 1.00 95.25 116 PRO A CA 1
ATOM 814 C C . PRO A 1 116 ? 9.091 -1.403 -17.226 1.00 95.25 116 PRO A C 1
ATOM 816 O O . PRO A 1 116 ? 10.322 -1.452 -17.220 1.00 95.25 116 PRO A O 1
ATOM 819 N N . TYR A 1 117 ? 8.344 -2.265 -16.537 1.00 92.00 117 TYR A N 1
ATOM 820 C CA . TYR A 1 117 ? 8.919 -3.382 -15.779 1.00 92.00 117 TYR A CA 1
ATOM 821 C C . TYR A 1 117 ? 8.224 -4.705 -16.099 1.00 92.00 117 TYR A C 1
ATOM 823 O O . TYR A 1 117 ? 7.158 -4.731 -16.716 1.00 92.00 117 TYR A O 1
ATOM 831 N N . GLU A 1 118 ? 8.843 -5.811 -15.697 1.00 91.06 118 GLU A N 1
ATOM 832 C CA . GLU A 1 118 ? 8.337 -7.162 -15.918 1.00 91.06 118 GLU A CA 1
ATOM 833 C C . GLU A 1 118 ? 8.409 -7.982 -14.628 1.00 91.06 118 GLU A C 1
ATOM 835 O O . GLU A 1 118 ? 9.399 -7.929 -13.900 1.00 91.06 118 GLU A O 1
ATOM 840 N N . VAL A 1 119 ? 7.349 -8.738 -14.346 1.00 88.56 119 VAL A N 1
ATOM 841 C CA . VAL A 1 119 ? 7.271 -9.681 -13.221 1.00 88.56 119 VAL A CA 1
ATOM 842 C C . VAL A 1 119 ? 6.593 -10.948 -13.722 1.00 88.56 119 VAL A C 1
ATOM 844 O O . VAL A 1 119 ? 5.530 -10.864 -14.338 1.00 88.56 119 VAL A O 1
ATOM 847 N N . LEU A 1 120 ? 7.191 -12.116 -13.462 1.00 88.31 120 LEU A N 1
ATOM 848 C CA . LEU A 1 120 ? 6.659 -13.424 -13.872 1.00 88.31 120 LEU A CA 1
ATOM 849 C C . LEU A 1 120 ? 6.263 -13.494 -15.366 1.00 88.31 120 LEU A C 1
ATOM 851 O O . LEU A 1 120 ? 5.203 -14.016 -15.707 1.00 88.31 120 LEU A O 1
ATOM 855 N N . GLY A 1 121 ? 7.077 -12.925 -16.264 1.00 90.25 121 GLY A N 1
ATOM 856 C CA . GLY A 1 121 ? 6.803 -12.925 -17.709 1.00 90.25 121 GLY A CA 1
ATOM 857 C C . GLY A 1 121 ? 5.770 -11.890 -18.173 1.00 90.25 121 GLY A C 1
ATOM 858 O O . GLY A 1 121 ? 5.425 -11.841 -19.353 1.00 90.25 121 GLY A O 1
ATOM 859 N N . LYS A 1 122 ? 5.224 -11.075 -17.259 1.00 92.81 122 LYS A N 1
ATOM 860 C CA . LYS A 1 122 ? 4.204 -10.070 -17.567 1.00 92.81 122 LYS A CA 1
ATOM 861 C C . LYS A 1 122 ? 4.772 -8.663 -17.473 1.00 92.81 122 LYS A C 1
ATOM 863 O O . LYS A 1 122 ? 5.244 -8.240 -16.420 1.00 92.81 122 LYS A O 1
ATOM 868 N N . ARG A 1 123 ? 4.665 -7.931 -18.581 1.00 94.69 123 ARG A N 1
ATOM 869 C CA . ARG A 1 123 ? 5.112 -6.543 -18.718 1.00 94.69 123 ARG A CA 1
ATOM 870 C C . ARG A 1 123 ? 4.048 -5.555 -18.234 1.00 94.69 123 ARG A C 1
ATOM 872 O O . ARG A 1 123 ? 2.868 -5.700 -18.553 1.00 94.69 123 ARG A O 1
ATOM 879 N N . TYR A 1 124 ? 4.494 -4.518 -17.536 1.00 95.81 124 TYR A N 1
ATOM 880 C CA . TYR A 1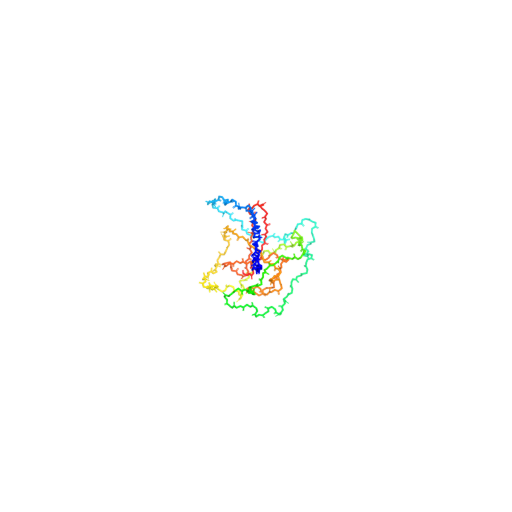 124 ? 3.695 -3.411 -17.020 1.00 95.81 124 TYR A CA 1
ATOM 881 C C . TYR A 1 124 ? 4.304 -2.068 -17.432 1.00 95.81 124 TYR A C 1
ATOM 883 O O . TYR A 1 124 ? 5.522 -1.926 -17.549 1.00 95.81 124 TYR A O 1
ATOM 891 N N . VAL A 1 125 ? 3.440 -1.075 -17.642 1.00 97.44 125 VAL A N 1
ATOM 892 C CA . VAL A 1 125 ? 3.818 0.312 -17.933 1.00 97.44 125 VAL A CA 1
ATOM 893 C C . VAL A 1 125 ? 3.241 1.180 -16.824 1.00 97.44 125 VAL A C 1
ATOM 895 O O . VAL A 1 125 ? 2.041 1.128 -16.560 1.00 97.44 125 VAL A O 1
ATOM 898 N N . VAL A 1 126 ? 4.099 1.948 -16.160 1.00 97.12 126 VAL A N 1
ATOM 899 C CA . VAL A 1 126 ? 3.684 2.867 -15.097 1.00 97.12 126 VAL A CA 1
ATOM 900 C C . VAL A 1 126 ? 3.063 4.110 -15.721 1.00 97.12 126 VAL A C 1
ATOM 902 O O . VAL A 1 126 ? 3.586 4.642 -16.700 1.00 97.12 126 VAL A O 1
ATOM 905 N N . MET A 1 127 ? 1.938 4.547 -15.161 1.00 95.75 127 MET A N 1
ATOM 906 C CA . MET A 1 127 ? 1.183 5.711 -15.609 1.00 95.75 127 MET A CA 1
ATOM 907 C C . MET A 1 127 ? 1.954 6.994 -15.345 1.00 95.75 127 MET A C 1
ATOM 909 O O . MET A 1 127 ? 2.462 7.209 -14.244 1.00 95.75 127 MET A O 1
ATOM 913 N N . ASP A 1 128 ? 1.965 7.889 -16.330 1.00 92.81 128 ASP A N 1
ATOM 914 C CA . ASP A 1 128 ? 2.592 9.189 -16.138 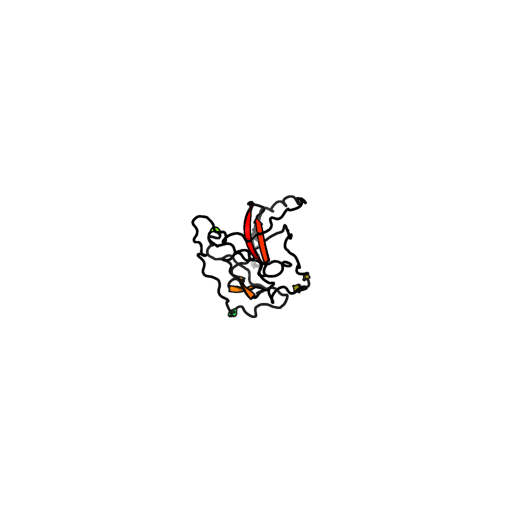1.00 92.81 128 ASP A CA 1
ATOM 915 C C . ASP A 1 128 ? 1.715 10.162 -15.345 1.00 92.81 128 ASP A C 1
ATOM 917 O O . ASP A 1 128 ? 2.203 10.870 -14.464 1.00 92.81 128 ASP A O 1
ATOM 921 N N . ASN A 1 129 ? 0.411 10.163 -15.617 1.00 91.31 129 ASN A N 1
ATOM 922 C CA . ASN A 1 129 ? -0.539 11.087 -15.008 1.00 91.31 129 ASN A CA 1
ATOM 923 C C . ASN A 1 129 ? -1.702 10.300 -14.385 1.00 91.31 129 ASN A C 1
ATOM 925 O O . ASN A 1 129 ? -2.692 10.045 -15.068 1.00 91.31 129 ASN A O 1
ATOM 929 N N . PRO A 1 130 ? -1.607 9.895 -13.106 1.00 90.94 130 PRO A N 1
ATOM 930 C CA . PRO A 1 130 ? -2.638 9.085 -12.455 1.00 90.94 130 PRO A CA 1
ATOM 931 C C . PRO A 1 130 ? -3.831 9.898 -11.918 1.00 90.94 130 PRO A C 1
ATOM 933 O O . PRO A 1 130 ? -4.713 9.325 -11.292 1.00 90.94 130 PRO A O 1
ATOM 936 N N . GLY A 1 131 ? -3.866 11.222 -12.115 1.00 86.50 131 GLY A N 1
ATOM 937 C CA . GLY A 1 131 ? -4.786 12.125 -11.403 1.00 86.50 131 GLY A CA 1
ATOM 938 C C . GLY A 1 131 ? -6.281 11.845 -11.596 1.00 86.50 131 GLY A C 1
ATOM 939 O O . GLY A 1 131 ? -7.056 12.112 -10.681 1.00 86.50 131 GLY A O 1
ATOM 940 N N . ASP A 1 132 ? -6.657 11.273 -12.742 1.00 87.31 132 ASP A N 1
ATOM 941 C CA . ASP A 1 132 ? -8.037 10.892 -13.077 1.00 87.31 132 ASP A CA 1
ATOM 942 C C . ASP A 1 132 ? -8.215 9.362 -13.136 1.00 87.31 132 ASP A C 1
ATOM 944 O O . ASP A 1 132 ? -9.177 8.853 -13.713 1.00 87.31 132 ASP A O 1
ATOM 948 N N . TYR A 1 133 ? -7.261 8.605 -12.578 1.00 91.88 133 TYR A N 1
ATOM 949 C CA . TYR A 1 133 ? -7.302 7.149 -12.592 1.00 91.88 133 TYR A CA 1
ATOM 950 C C . TYR A 1 133 ? -8.426 6.611 -11.706 1.00 91.88 133 TYR A C 1
ATOM 952 O O . TYR A 1 133 ? -8.549 6.974 -10.537 1.00 91.88 133 TYR A O 1
ATOM 960 N N . VAL A 1 134 ? -9.215 5.692 -12.264 1.00 93.75 134 VAL A N 1
ATOM 961 C CA . VAL A 1 134 ? -10.288 4.992 -11.557 1.00 93.75 134 VAL A CA 1
ATOM 962 C C . VAL A 1 134 ? -10.322 3.545 -12.024 1.00 93.75 134 VAL A C 1
ATOM 964 O O . VAL A 1 134 ? -10.386 3.271 -13.222 1.00 93.75 134 VAL A O 1
ATOM 967 N N . GLU A 1 135 ? -10.333 2.614 -11.076 1.00 93.75 135 GLU A N 1
ATOM 968 C CA . GLU A 1 135 ? -10.471 1.185 -11.342 1.00 93.75 135 GLU A CA 1
ATOM 969 C C . GLU A 1 135 ? -11.460 0.564 -10.353 1.00 93.75 135 GLU A C 1
ATOM 971 O O . GLU A 1 135 ? -11.560 0.973 -9.196 1.00 93.75 135 GLU A O 1
ATOM 976 N N . ARG A 1 136 ? -12.186 -0.459 -10.810 1.00 94.88 136 ARG A N 1
ATOM 977 C CA . ARG A 1 136 ? -12.893 -1.403 -9.942 1.00 94.88 136 ARG A CA 1
ATOM 978 C C . ARG A 1 136 ? -12.287 -2.779 -10.145 1.00 94.88 136 ARG A C 1
ATOM 980 O O . ARG A 1 136 ? -12.206 -3.261 -11.271 1.00 94.88 136 ARG A O 1
ATOM 987 N N . GLY A 1 137 ? -11.930 -3.425 -9.045 1.00 94.69 137 GLY A N 1
ATOM 988 C CA . GLY A 1 137 ? -11.303 -4.735 -9.070 1.00 94.69 137 GLY A CA 1
ATOM 989 C C . GLY A 1 137 ? -11.430 -5.464 -7.743 1.00 94.69 137 GLY A C 1
ATOM 990 O O . GLY A 1 137 ? -12.131 -5.030 -6.831 1.00 94.69 137 GLY A O 1
ATOM 991 N N . THR A 1 138 ? -10.753 -6.605 -7.660 1.00 96.12 138 THR A N 1
ATOM 992 C CA . THR A 1 138 ? -10.618 -7.359 -6.411 1.00 96.12 138 THR A CA 1
ATOM 993 C C . THR A 1 138 ? -9.395 -6.860 -5.655 1.00 96.12 138 THR A C 1
ATOM 995 O O . THR A 1 138 ? -8.322 -6.747 -6.243 1.00 96.12 138 THR A O 1
ATOM 998 N N . ALA A 1 139 ? -9.560 -6.607 -4.360 1.00 94.00 139 ALA A N 1
ATOM 999 C CA . ALA A 1 139 ? -8.466 -6.306 -3.448 1.00 94.00 139 ALA A CA 1
ATOM 1000 C C . ALA A 1 139 ? -8.160 -7.518 -2.555 1.00 94.00 139 ALA A C 1
ATOM 1002 O O . ALA A 1 139 ? -9.046 -8.304 -2.216 1.00 94.00 139 ALA A O 1
ATOM 1003 N N . SER A 1 140 ? -6.898 -7.635 -2.159 1.00 93.88 140 SER A N 1
ATOM 1004 C CA . SER A 1 140 ? -6.410 -8.528 -1.107 1.00 93.88 140 SER A CA 1
ATOM 1005 C C . SER A 1 140 ? -5.537 -7.723 -0.146 1.00 93.88 140 SER A C 1
ATOM 1007 O O . SER A 1 140 ? -5.160 -6.598 -0.462 1.00 93.88 140 SER A O 1
ATOM 1009 N N . TYR A 1 141 ? -5.192 -8.297 1.001 1.00 92.75 141 TYR A N 1
ATOM 1010 C CA . TYR A 1 141 ? -4.290 -7.677 1.972 1.00 92.75 141 TYR A CA 1
ATOM 1011 C C . TYR A 1 141 ? -3.052 -8.552 2.190 1.00 92.75 141 TYR A C 1
ATOM 1013 O O . TYR A 1 141 ? -3.099 -9.763 1.961 1.00 92.75 141 TYR A O 1
ATOM 1021 N N . TYR A 1 142 ? -1.960 -7.928 2.630 1.00 93.50 142 TYR A N 1
ATOM 1022 C CA . TYR A 1 142 ? -0.746 -8.611 3.073 1.00 93.50 142 TYR A CA 1
ATOM 1023 C C . TYR A 1 142 ? -0.757 -8.766 4.596 1.00 93.50 142 TYR A C 1
ATOM 1025 O O . TYR A 1 142 ? -1.192 -7.879 5.328 1.00 93.50 142 TYR A O 1
ATOM 1033 N N . GLY A 1 143 ? -0.281 -9.903 5.080 1.00 92.69 143 GLY A N 1
ATOM 1034 C CA . GLY A 1 143 ? -0.240 -10.250 6.492 1.00 92.69 143 GLY A CA 1
ATOM 1035 C C . GLY A 1 143 ? 1.176 -10.297 7.068 1.00 92.69 143 GLY A C 1
ATOM 1036 O O . GLY A 1 143 ? 2.099 -9.619 6.601 1.00 92.69 143 GLY A O 1
ATOM 1037 N N . ASN A 1 144 ? 1.351 -11.124 8.101 1.00 93.06 144 ASN A N 1
ATOM 1038 C CA . ASN A 1 144 ? 2.599 -11.295 8.851 1.00 93.06 144 ASN A CA 1
ATOM 1039 C C . ASN A 1 144 ? 3.792 -11.649 7.973 1.00 93.06 144 ASN A C 1
ATOM 1041 O O . ASN A 1 144 ? 4.918 -11.280 8.296 1.00 93.06 144 ASN A O 1
ATOM 1045 N N . LYS A 1 145 ? 3.572 -12.345 6.851 1.00 92.44 145 LYS A N 1
ATOM 1046 C CA . LYS A 1 145 ? 4.659 -12.777 5.968 1.00 92.44 145 LYS A CA 1
ATOM 1047 C C . LYS A 1 145 ? 5.520 -11.601 5.503 1.00 92.44 145 LYS A C 1
ATOM 1049 O O . LYS A 1 145 ? 6.729 -11.772 5.323 1.00 92.44 145 LYS A O 1
ATOM 1054 N N . PHE A 1 146 ? 4.904 -10.439 5.293 1.00 94.44 146 PHE A N 1
ATOM 1055 C CA . PHE A 1 146 ? 5.555 -9.264 4.724 1.00 94.44 146 PHE A CA 1
ATOM 1056 C C . PHE A 1 146 ? 5.950 -8.213 5.763 1.00 94.44 146 PHE A C 1
ATOM 1058 O O . PHE A 1 146 ? 6.750 -7.341 5.435 1.00 94.44 146 PHE A O 1
ATOM 1065 N N . HIS A 1 147 ? 5.397 -8.255 6.979 1.00 94.38 147 HIS A N 1
ATOM 1066 C CA . HIS A 1 147 ? 5.606 -7.214 7.990 1.00 94.38 147 HIS A CA 1
ATOM 1067 C C . HIS A 1 147 ? 7.091 -6.992 8.297 1.00 94.38 147 HIS A C 1
ATOM 1069 O O . HIS A 1 147 ? 7.851 -7.949 8.438 1.00 94.38 147 HIS A O 1
ATOM 1075 N N . GLY A 1 148 ? 7.508 -5.725 8.358 1.00 94.75 148 GLY A N 1
ATOM 1076 C CA . GLY A 1 148 ? 8.904 -5.357 8.592 1.00 94.75 148 GLY A CA 1
ATOM 1077 C C . GLY A 1 148 ? 9.818 -5.545 7.377 1.00 94.75 148 GLY A C 1
ATOM 1078 O O . GLY A 1 148 ? 11.033 -5.437 7.501 1.00 94.75 148 GLY A O 1
ATOM 1079 N N . ARG A 1 149 ? 9.289 -5.823 6.182 1.00 94.25 149 ARG A N 1
ATOM 1080 C CA . ARG A 1 149 ? 10.102 -5.900 4.957 1.00 94.25 149 ARG A CA 1
ATOM 1081 C C . ARG A 1 149 ? 10.123 -4.598 4.192 1.00 94.25 149 ARG A C 1
ATOM 1083 O O . ARG A 1 149 ? 9.203 -3.807 4.288 1.00 94.25 149 ARG A O 1
ATOM 1090 N N . LEU A 1 150 ? 11.121 -4.442 3.332 1.00 94.94 150 LEU A N 1
ATOM 1091 C CA . LEU A 1 150 ? 11.112 -3.383 2.331 1.00 94.94 150 LEU A CA 1
ATOM 1092 C C . LEU A 1 150 ? 10.093 -3.675 1.213 1.00 94.94 150 LEU A C 1
ATOM 1094 O O . LEU A 1 150 ? 10.097 -4.775 0.653 1.00 94.94 150 LEU A O 1
ATOM 1098 N N . THR A 1 151 ? 9.271 -2.681 0.879 1.00 95.62 151 THR A N 1
ATOM 1099 C CA . THR A 1 151 ? 8.417 -2.623 -0.320 1.00 95.62 151 THR A CA 1
ATOM 1100 C C . THR A 1 151 ? 9.250 -2.308 -1.567 1.00 95.62 151 THR A C 1
ATOM 1102 O O . THR A 1 151 ? 10.461 -2.063 -1.486 1.00 95.62 151 THR A O 1
ATOM 1105 N N . SER A 1 152 ? 8.621 -2.261 -2.745 1.00 94.19 152 SER A N 1
ATOM 1106 C CA . SER A 1 152 ? 9.293 -1.908 -3.999 1.00 94.19 152 SER A CA 1
ATOM 1107 C C . SER A 1 152 ? 9.987 -0.545 -3.940 1.00 94.19 152 SER A C 1
ATOM 1109 O O . SER A 1 152 ? 11.111 -0.417 -4.436 1.00 94.19 152 SER A O 1
ATOM 1111 N N . ASN A 1 153 ? 9.388 0.468 -3.300 1.00 95.94 153 ASN A N 1
ATOM 1112 C CA . ASN A 1 153 ? 10.035 1.774 -3.130 1.00 95.94 153 ASN A CA 1
ATOM 1113 C C . ASN A 1 153 ? 11.002 1.856 -1.926 1.00 95.94 153 ASN A C 1
ATOM 1115 O O . ASN A 1 153 ? 11.563 2.922 -1.672 1.00 95.94 153 ASN A O 1
ATOM 1119 N N . LYS A 1 154 ? 11.259 0.728 -1.250 1.00 95.19 154 LYS A N 1
ATOM 1120 C CA . LYS A 1 154 ? 12.114 0.581 -0.060 1.00 95.19 154 LYS A CA 1
ATOM 1121 C C . LYS A 1 154 ? 11.587 1.233 1.220 1.00 95.19 154 LYS A C 1
ATOM 1123 O O . LYS A 1 154 ? 12.359 1.413 2.160 1.00 95.19 154 LYS A O 1
ATOM 1128 N N . GLU A 1 155 ? 10.305 1.559 1.295 1.00 97.19 155 GLU A N 1
ATOM 1129 C CA . GLU A 1 155 ? 9.663 1.805 2.587 1.00 97.19 15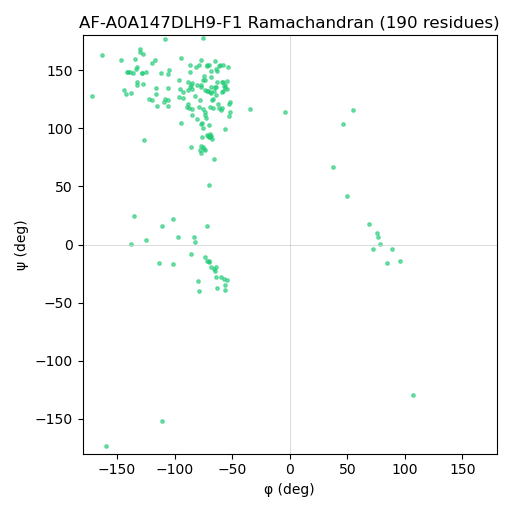5 GLU A CA 1
ATOM 1130 C C . GLU A 1 155 ? 9.494 0.486 3.349 1.00 97.19 155 GLU A C 1
ATOM 1132 O O . GLU A 1 155 ? 9.444 -0.585 2.749 1.00 97.19 155 GLU A O 1
ATOM 1137 N N . VAL A 1 156 ? 9.419 0.542 4.679 1.00 97.25 156 VAL A N 1
ATOM 1138 C CA . VAL A 1 156 ? 9.104 -0.649 5.476 1.00 97.25 156 VAL A CA 1
ATOM 1139 C C . VAL A 1 156 ? 7.599 -0.899 5.399 1.00 97.25 156 VAL A C 1
ATOM 1141 O O . VAL A 1 156 ? 6.807 -0.026 5.744 1.00 97.25 156 VAL A O 1
ATOM 1144 N N . TYR A 1 157 ? 7.205 -2.095 4.969 1.00 97.00 157 TYR A N 1
ATOM 1145 C CA . TYR A 1 157 ? 5.829 -2.554 5.019 1.00 97.00 157 TYR A CA 1
ATOM 1146 C C . TYR A 1 157 ? 5.391 -2.733 6.473 1.00 97.00 157 TYR A C 1
ATOM 1148 O O . TYR A 1 157 ? 5.905 -3.579 7.217 1.00 97.00 157 TYR A O 1
ATOM 1156 N N . ASP A 1 158 ? 4.395 -1.940 6.845 1.00 95.81 158 ASP A N 1
ATOM 1157 C CA . ASP A 1 158 ? 3.731 -1.978 8.133 1.00 95.81 158 ASP A CA 1
ATOM 1158 C C . ASP A 1 158 ? 2.271 -2.386 7.930 1.00 95.81 158 ASP A C 1
ATOM 1160 O O . ASP A 1 158 ? 1.509 -1.694 7.257 1.00 95.81 158 ASP A O 1
ATOM 1164 N N . MET A 1 159 ? 1.875 -3.511 8.527 1.00 94.12 159 MET A N 1
ATOM 1165 C CA . MET A 1 159 ? 0.492 -3.994 8.468 1.00 94.12 159 MET A CA 1
ATOM 1166 C C . MET A 1 159 ? -0.470 -3.122 9.284 1.00 94.12 159 MET A C 1
ATOM 1168 O O . MET A 1 159 ? -1.683 -3.238 9.132 1.00 94.12 159 MET A O 1
ATOM 1172 N N . TYR A 1 160 ? 0.072 -2.261 10.149 1.00 94.50 160 TYR A N 1
ATOM 1173 C CA . TYR A 1 160 ? -0.657 -1.290 10.953 1.00 94.50 160 TYR A CA 1
ATOM 1174 C C . TYR A 1 160 ? -0.570 0.125 10.363 1.00 94.50 160 TYR A C 1
ATOM 1176 O O . TYR A 1 160 ? -0.773 1.109 11.074 1.00 94.50 160 TYR A O 1
ATOM 1184 N N . ALA A 1 161 ? -0.283 0.235 9.063 1.00 95.12 161 ALA A N 1
ATOM 1185 C CA . ALA A 1 161 ? -0.349 1.473 8.301 1.00 95.12 161 ALA A CA 1
ATOM 1186 C C . ALA A 1 161 ? -1.185 1.282 7.029 1.00 95.12 161 ALA A C 1
ATOM 1188 O O . ALA A 1 161 ? -1.176 0.224 6.399 1.00 95.12 161 ALA A O 1
ATOM 1189 N N . PHE A 1 162 ? -1.876 2.339 6.606 1.00 95.75 162 PHE A N 1
ATOM 1190 C CA . PHE A 1 162 ? -2.662 2.340 5.373 1.00 95.75 162 PHE A CA 1
ATOM 1191 C C . PHE A 1 162 ? -1.764 2.486 4.137 1.00 95.75 162 PHE A C 1
ATOM 1193 O O . PHE A 1 162 ? -1.630 3.562 3.546 1.00 95.75 162 PHE A O 1
ATOM 1200 N N . THR A 1 163 ? -1.143 1.374 3.749 1.00 97.56 163 THR A N 1
ATOM 1201 C CA . THR A 1 163 ? -0.326 1.245 2.538 1.00 97.56 163 THR A CA 1
ATOM 1202 C C . THR A 1 163 ? -0.933 0.237 1.562 1.00 97.56 163 THR A C 1
ATOM 1204 O O . THR A 1 163 ? -1.771 -0.584 1.937 1.00 97.56 163 THR A O 1
ATOM 1207 N N . ALA A 1 164 ? -0.564 0.326 0.286 1.00 97.94 164 ALA A N 1
ATOM 1208 C CA . ALA A 1 164 ? -1.077 -0.550 -0.760 1.00 97.94 164 ALA A CA 1
ATOM 1209 C C . ALA A 1 164 ? -0.035 -0.833 -1.845 1.00 97.94 164 ALA A C 1
ATOM 1211 O O . ALA A 1 164 ? 0.884 -0.042 -2.067 1.00 97.94 164 ALA A O 1
ATOM 1212 N N . ALA A 1 165 ? -0.258 -1.934 -2.564 1.00 97.56 165 ALA A N 1
ATOM 1213 C CA . ALA A 1 165 ? 0.495 -2.295 -3.755 1.00 97.56 165 ALA A CA 1
ATOM 1214 C C . ALA A 1 165 ? -0.341 -2.072 -5.028 1.00 97.56 165 ALA A C 1
ATOM 1216 O O . ALA A 1 165 ? -1.505 -2.484 -5.084 1.00 97.56 165 ALA A O 1
ATOM 1217 N N . HIS A 1 166 ? 0.230 -1.463 -6.072 1.00 97.31 166 HIS A N 1
ATOM 1218 C CA . HIS A 1 166 ? -0.444 -1.262 -7.355 1.00 97.31 166 HIS A CA 1
ATOM 1219 C C . HIS A 1 166 ? 0.493 -1.389 -8.564 1.00 97.31 166 HIS A C 1
ATOM 1221 O O . HIS A 1 166 ? 1.534 -0.750 -8.666 1.00 97.31 166 HIS A O 1
ATOM 1227 N N . LYS A 1 167 ? 0.050 -2.143 -9.577 1.00 95.44 167 LYS A N 1
ATOM 1228 C CA . LYS A 1 167 ? 0.875 -2.526 -10.741 1.00 95.44 167 LYS A CA 1
ATOM 1229 C C . LYS A 1 167 ? 1.334 -1.356 -11.622 1.00 95.44 167 LYS A C 1
ATOM 1231 O O . LYS A 1 167 ? 2.310 -1.474 -12.350 1.00 95.44 167 LYS A O 1
ATOM 1236 N N . THR A 1 168 ? 0.584 -0.261 -11.678 1.00 96.56 168 THR A N 1
ATOM 1237 C CA . THR A 1 168 ? 0.826 0.790 -12.690 1.00 96.56 168 THR A CA 1
ATOM 1238 C C . THR A 1 168 ? 0.724 2.211 -12.159 1.00 96.56 168 THR A C 1
ATOM 1240 O O . THR A 1 168 ? 0.904 3.144 -12.935 1.00 96.56 168 THR A O 1
ATOM 1243 N N . LEU A 1 169 ? 0.448 2.403 -10.866 1.00 97.25 169 LEU A N 1
ATOM 1244 C CA . LEU A 1 169 ? 0.472 3.749 -10.291 1.00 97.25 169 LEU A CA 1
ATOM 1245 C C . LEU A 1 169 ? 1.933 4.107 -10.001 1.00 97.25 169 LEU A C 1
ATOM 1247 O O . LEU A 1 169 ? 2.665 3.242 -9.517 1.00 97.25 169 LEU A O 1
ATOM 1251 N N . PRO A 1 170 ? 2.394 5.330 -10.305 1.00 97.06 170 PRO A N 1
ATOM 1252 C CA . PRO A 1 170 ? 3.751 5.731 -9.958 1.00 97.06 170 PRO A CA 1
ATOM 1253 C C . PRO A 1 170 ? 3.919 5.734 -8.439 1.00 97.06 170 PRO A C 1
ATOM 1255 O O . PRO A 1 170 ? 3.014 6.146 -7.717 1.00 97.06 170 PRO A O 1
ATOM 1258 N N . LEU A 1 171 ? 5.067 5.276 -7.946 1.00 97.62 171 LEU A N 1
ATOM 1259 C CA . LEU A 1 171 ? 5.346 5.287 -6.512 1.00 97.62 171 LEU A CA 1
ATOM 1260 C C . LEU A 1 171 ? 5.996 6.618 -6.093 1.00 97.62 171 LEU A C 1
ATOM 1262 O O . LEU A 1 171 ? 6.890 7.074 -6.806 1.00 97.62 171 LEU A O 1
ATOM 1266 N N . PRO A 1 172 ? 5.636 7.200 -4.936 1.00 97.00 172 PRO A N 1
ATOM 1267 C CA . PRO A 1 172 ? 4.393 6.935 -4.226 1.00 97.00 172 PRO A CA 1
ATOM 1268 C C . PRO A 1 172 ? 3.189 7.548 -4.963 1.00 97.00 172 PRO A C 1
ATOM 1270 O O . PRO A 1 172 ? 3.309 8.555 -5.660 1.00 97.00 172 PRO A O 1
ATOM 1273 N N . SER A 1 173 ? 2.016 6.957 -4.769 1.00 96.00 173 SER A N 1
ATOM 1274 C CA . SER A 1 173 ? 0.720 7.567 -5.099 1.00 96.00 173 SER A CA 1
ATOM 1275 C C . SER A 1 173 ? -0.192 7.508 -3.879 1.00 96.00 173 SER A C 1
ATOM 1277 O O . SER A 1 173 ? 0.045 6.722 -2.966 1.00 96.00 173 SER A O 1
ATOM 1279 N N . PHE A 1 174 ? -1.266 8.292 -3.875 1.00 95.38 174 PHE A N 1
ATOM 1280 C CA . PHE A 1 174 ? -2.336 8.178 -2.885 1.00 95.38 174 PHE A CA 1
ATOM 1281 C C . PHE A 1 174 ? -3.630 7.785 -3.585 1.00 95.38 174 PHE A C 1
ATOM 1283 O O . PHE A 1 174 ? -3.962 8.345 -4.631 1.00 95.38 174 PHE A O 1
ATOM 1290 N N . ALA A 1 175 ? -4.352 6.823 -3.019 1.00 94.69 175 ALA A N 1
ATOM 1291 C CA . ALA A 1 175 ? -5.592 6.315 -3.592 1.00 94.69 175 ALA A CA 1
ATOM 1292 C C . ALA A 1 175 ? -6.683 6.227 -2.525 1.00 94.69 175 ALA A C 1
ATOM 1294 O O . ALA A 1 175 ? -6.419 5.820 -1.397 1.00 94.69 175 ALA A O 1
ATOM 1295 N N . LEU A 1 176 ? -7.913 6.583 -2.897 1.00 94.06 176 LEU A N 1
ATOM 1296 C CA . LEU A 1 176 ? -9.103 6.314 -2.100 1.00 94.06 176 LEU A CA 1
ATOM 1297 C C . LEU A 1 176 ? -9.621 4.942 -2.512 1.00 94.06 176 LEU A C 1
ATOM 1299 O O . LEU A 1 176 ? -9.979 4.729 -3.671 1.00 94.06 176 LEU A O 1
ATOM 1303 N N . VAL A 1 177 ? -9.657 4.017 -1.564 1.00 94.25 177 VAL A N 1
ATOM 1304 C CA . VAL A 1 177 ? -10.159 2.664 -1.779 1.00 94.25 177 VAL A CA 1
ATOM 1305 C C . VAL A 1 177 ? -11.515 2.554 -1.111 1.00 94.25 177 VAL A C 1
ATOM 1307 O O . VAL A 1 177 ? -11.619 2.701 0.102 1.00 94.25 177 VAL A O 1
ATOM 1310 N N . THR A 1 178 ? -12.548 2.265 -1.899 1.00 93.00 178 THR A N 1
ATOM 1311 C CA . THR A 1 178 ? -13.907 2.037 -1.401 1.00 93.00 178 THR A CA 1
ATOM 1312 C C . THR A 1 178 ? -14.242 0.555 -1.464 1.00 93.00 178 THR A C 1
ATOM 1314 O O . THR A 1 178 ? -14.207 -0.057 -2.535 1.00 93.00 178 THR A O 1
ATOM 1317 N N . ASN A 1 179 ? -14.633 -0.023 -0.331 1.00 93.25 179 ASN A N 1
ATOM 1318 C CA . ASN A 1 179 ? -15.250 -1.340 -0.311 1.00 93.25 179 ASN A CA 1
ATOM 1319 C C . ASN A 1 179 ? -16.681 -1.221 -0.851 1.00 93.25 179 ASN A C 1
ATOM 1321 O O . ASN A 1 179 ? -17.547 -0.628 -0.214 1.00 93.25 179 ASN A O 1
ATOM 1325 N N . THR A 1 180 ? -16.948 -1.792 -2.025 1.00 93.88 180 THR A N 1
ATOM 1326 C CA . THR A 1 180 ? -18.262 -1.691 -2.678 1.00 93.88 180 THR A CA 1
ATOM 1327 C C . THR A 1 180 ? -19.376 -2.435 -1.950 1.00 93.88 180 THR A C 1
ATOM 1329 O O . THR A 1 180 ? -20.541 -2.135 -2.191 1.00 93.88 180 THR A O 1
ATOM 1332 N N . ASP A 1 181 ? -19.035 -3.390 -1.082 1.00 94.62 181 ASP A N 1
ATOM 1333 C CA . ASP A 1 181 ? -20.016 -4.164 -0.320 1.00 94.62 181 ASP A CA 1
ATOM 1334 C C . ASP A 1 181 ? -20.526 -3.366 0.896 1.00 94.62 181 ASP A C 1
ATOM 1336 O O . ASP A 1 181 ? -21.683 -3.515 1.283 1.00 94.62 181 ASP A O 1
ATOM 1340 N N . THR A 1 182 ? -19.688 -2.501 1.490 1.00 91.75 182 THR A N 1
ATOM 1341 C CA . THR A 1 182 ? -20.026 -1.729 2.706 1.00 91.75 182 THR A CA 1
ATOM 1342 C C . THR A 1 182 ? -20.135 -0.220 2.485 1.00 91.75 182 THR A C 1
ATOM 1344 O O . THR A 1 182 ? -20.648 0.488 3.347 1.00 91.75 182 THR A O 1
ATOM 1347 N N . GLY A 1 183 ? -19.625 0.298 1.366 1.00 86.94 183 GLY A N 1
ATOM 1348 C CA . GLY A 1 183 ? -19.499 1.732 1.087 1.00 86.94 183 GLY A CA 1
ATOM 1349 C C . GLY A 1 183 ? -18.405 2.443 1.894 1.00 86.94 183 GLY A C 1
ATOM 1350 O O . GLY A 1 183 ? -18.151 3.625 1.665 1.00 86.94 183 GLY A O 1
ATOM 1351 N N . GLN A 1 184 ? -17.736 1.748 2.819 1.00 87.25 184 GLN A N 1
ATOM 1352 C CA . GLN A 1 184 ? -16.642 2.318 3.603 1.00 87.25 184 GLN A CA 1
ATOM 1353 C C . GLN A 1 184 ? -15.432 2.581 2.712 1.00 87.25 184 GLN A C 1
ATOM 1355 O O . GLN A 1 184 ? -15.151 1.811 1.789 1.00 87.25 184 GLN A O 1
ATOM 1360 N N . SER A 1 185 ? -14.717 3.665 2.996 1.00 91.06 185 SER A N 1
ATOM 1361 C CA . SER A 1 185 ? -13.539 4.062 2.233 1.00 91.06 185 SER A CA 1
ATOM 1362 C C . SER A 1 185 ? -12.389 4.432 3.153 1.00 91.06 185 SER A C 1
ATOM 1364 O O . SER A 1 185 ? -12.634 4.903 4.259 1.00 91.06 185 SER A O 1
ATOM 1366 N N . VAL A 1 186 ? -11.169 4.230 2.666 1.00 92.81 186 VAL A N 1
ATOM 1367 C CA . VAL A 1 186 ? -9.925 4.664 3.312 1.00 92.81 186 VAL A CA 1
ATOM 1368 C C . VAL A 1 186 ? -8.973 5.224 2.263 1.00 92.81 186 VAL A C 1
ATOM 1370 O O . VAL A 1 186 ? -8.975 4.767 1.113 1.00 92.81 186 VAL A O 1
ATOM 1373 N N . VAL A 1 187 ? -8.146 6.194 2.637 1.00 94.62 187 VAL A N 1
ATOM 1374 C CA . VAL A 1 187 ? -6.998 6.602 1.827 1.00 94.62 187 VAL A CA 1
ATOM 1375 C C . VAL A 1 187 ? -5.805 5.705 2.142 1.00 94.62 187 VAL A C 1
ATOM 1377 O O . VAL A 1 187 ? -5.512 5.416 3.298 1.00 94.62 187 VAL A O 1
ATOM 1380 N N . VAL A 1 188 ? -5.089 5.280 1.103 1.00 96.12 188 VAL A N 1
ATOM 1381 C CA . VAL A 1 188 ? -3.855 4.495 1.218 1.00 96.12 188 VAL A CA 1
ATOM 1382 C C . VAL A 1 188 ? -2.703 5.170 0.487 1.00 96.12 188 VAL A C 1
ATOM 1384 O O . VAL A 1 188 ? -2.894 5.810 -0.552 1.00 96.12 188 VAL A O 1
ATOM 1387 N N . ARG A 1 189 ? -1.488 4.977 1.004 1.00 97.31 189 ARG A N 1
ATOM 1388 C CA . ARG A 1 189 ? -0.241 5.276 0.300 1.00 97.31 189 ARG A CA 1
ATOM 1389 C C . ARG A 1 189 ? 0.164 4.061 -0.525 1.00 97.31 189 ARG A C 1
ATOM 1391 O O . ARG A 1 189 ? 0.452 2.999 0.016 1.00 97.31 189 ARG A O 1
ATOM 1398 N N . VAL A 1 190 ? 0.225 4.222 -1.835 1.00 98.19 190 VAL A N 1
ATOM 1399 C CA . VAL A 1 190 ? 0.757 3.207 -2.739 1.00 98.19 190 VAL A CA 1
ATOM 1400 C C . VAL A 1 190 ? 2.277 3.306 -2.718 1.00 98.19 190 VAL A C 1
ATOM 1402 O O . VAL A 1 190 ? 2.827 4.280 -3.232 1.00 98.19 190 VAL A O 1
ATOM 1405 N N . ASN A 1 191 ? 2.946 2.334 -2.106 1.00 98.19 191 ASN A N 1
ATOM 1406 C CA . ASN A 1 191 ? 4.406 2.294 -1.964 1.00 98.19 191 ASN A CA 1
ATOM 1407 C C . ASN A 1 191 ? 5.037 0.999 -2.514 1.00 98.19 191 ASN A C 1
ATOM 1409 O O . ASN A 1 191 ? 6.259 0.827 -2.436 1.00 98.19 191 ASN A O 1
ATOM 1413 N N . ASP A 1 192 ? 4.220 0.128 -3.112 1.00 96.69 192 ASP A N 1
ATOM 1414 C CA . ASP A 1 192 ? 4.629 -1.146 -3.706 1.00 96.69 192 ASP A CA 1
ATOM 1415 C C . ASP A 1 192 ? 4.034 -1.370 -5.107 1.00 96.69 192 ASP A C 1
ATOM 1417 O O . ASP A 1 192 ? 2.850 -1.024 -5.331 1.00 96.69 192 ASP A O 1
#

Foldseek 3Di:
DDDDDDDDDDDPPDDPPPPPPPPPDPDPPPPDPPPDPDQDDFDDQDDQFDADPPADSAQPDDAFAADCVLPPQDDVLDDRVPPDDFDADPDDDPLRNQTADRADDDDFAPWACDAWDHHPNDIAGADPDCRRPDDDDDDDDGHPSQANHADRSGDGDHSSYQADEDRHYGPFDKDWDADPVPRDIGIHTYHD

Radius of gyration: 26.2 Å; Cα contacts (8 Å, |Δi|>4): 246; chains: 1; bounding box: 42×112×39 Å